Protein AF-A0A7A5CRC4-F1 (afdb_monomer)

Structure (mmCIF, N/CA/C/O backbone):
data_AF-A0A7A5CRC4-F1
#
_entry.id   AF-A0A7A5CRC4-F1
#
loop_
_atom_site.group_PDB
_atom_site.id
_atom_site.type_symbol
_atom_site.label_atom_id
_atom_site.label_alt_id
_atom_site.label_comp_id
_atom_site.label_asym_id
_atom_site.label_entity_id
_atom_site.label_seq_id
_atom_site.pdbx_PDB_ins_code
_atom_site.Cartn_x
_atom_site.Cartn_y
_atom_site.Cartn_z
_atom_site.occupancy
_atom_site.B_iso_or_equiv
_atom_site.auth_seq_id
_atom_site.auth_comp_id
_atom_site.auth_asym_id
_atom_site.auth_atom_id
_atom_site.pdbx_PDB_model_num
ATOM 1 N N . VAL A 1 1 ? 13.509 -9.411 -16.040 1.00 76.00 1 VAL A N 1
ATOM 2 C CA . VAL A 1 1 ? 13.457 -8.362 -14.978 1.00 76.00 1 VAL A CA 1
ATOM 3 C C . VAL A 1 1 ? 13.731 -6.967 -15.534 1.00 76.00 1 VAL A C 1
ATOM 5 O O . VAL A 1 1 ? 12.990 -6.058 -15.193 1.00 76.00 1 VAL A O 1
ATOM 8 N N . GLN A 1 2 ? 14.723 -6.777 -16.412 1.00 79.19 2 GLN A N 1
ATOM 9 C CA . GLN A 1 2 ? 15.011 -5.462 -17.014 1.00 79.19 2 GLN A CA 1
ATOM 10 C C . GLN A 1 2 ? 13.803 -4.863 -17.761 1.00 79.19 2 GLN A C 1
ATOM 12 O O . GLN A 1 2 ? 13.447 -3.724 -17.490 1.00 79.19 2 GLN A O 1
ATOM 17 N N . ASN A 1 3 ? 13.079 -5.655 -18.562 1.00 81.31 3 ASN A N 1
ATOM 18 C CA . ASN A 1 3 ? 11.874 -5.185 -19.269 1.00 81.31 3 ASN A CA 1
ATOM 19 C C . ASN A 1 3 ? 10.710 -4.814 -18.339 1.00 81.31 3 ASN A C 1
ATOM 21 O O . ASN A 1 3 ? 9.908 -3.952 -18.677 1.00 81.31 3 ASN A O 1
ATOM 25 N N . ILE A 1 4 ? 10.632 -5.427 -17.150 1.00 84.62 4 ILE A N 1
ATOM 26 C CA . ILE A 1 4 ? 9.662 -5.022 -16.123 1.00 84.62 4 ILE A CA 1
ATOM 27 C C . ILE A 1 4 ? 9.988 -3.616 -15.631 1.00 84.62 4 ILE A C 1
ATOM 29 O O . ILE A 1 4 ? 9.095 -2.781 -15.557 1.00 84.62 4 ILE A O 1
ATOM 33 N N . MET A 1 5 ? 11.257 -3.360 -15.299 1.00 83.50 5 MET A N 1
ATOM 34 C CA . MET A 1 5 ? 11.685 -2.056 -14.790 1.00 83.50 5 MET A CA 1
ATOM 35 C C . MET A 1 5 ? 11.576 -0.971 -15.862 1.00 83.50 5 MET A C 1
ATOM 37 O O . MET A 1 5 ? 11.132 0.133 -15.562 1.00 83.50 5 MET A O 1
ATOM 41 N N . ALA A 1 6 ? 11.910 -1.300 -17.114 1.00 84.44 6 ALA A N 1
ATOM 42 C CA . ALA A 1 6 ? 11.714 -0.407 -18.252 1.00 84.44 6 ALA A CA 1
ATOM 43 C C . ALA A 1 6 ? 10.229 -0.057 -18.424 1.00 84.44 6 ALA A C 1
ATOM 45 O O . ALA A 1 6 ? 9.866 1.109 -18.318 1.00 84.44 6 ALA A O 1
ATOM 46 N N . TYR A 1 7 ? 9.356 -1.066 -18.537 1.00 88.38 7 TYR A N 1
ATOM 47 C CA . TYR A 1 7 ? 7.916 -0.844 -18.678 1.00 88.38 7 TYR A CA 1
ATOM 48 C C . TYR A 1 7 ? 7.328 -0.040 -17.516 1.00 88.38 7 TYR A C 1
ATOM 50 O O . TYR A 1 7 ? 6.528 0.871 -17.727 1.00 88.38 7 TYR A O 1
ATOM 58 N N . ALA A 1 8 ? 7.708 -0.384 -16.281 1.00 79.94 8 ALA A N 1
ATOM 59 C CA . ALA A 1 8 ? 7.271 0.341 -15.100 1.00 79.94 8 ALA A CA 1
ATOM 60 C C . ALA A 1 8 ? 7.799 1.778 -15.114 1.00 79.94 8 ALA A C 1
ATOM 62 O O . ALA A 1 8 ? 7.056 2.673 -14.740 1.00 79.94 8 ALA A O 1
ATOM 63 N N . GLY A 1 9 ? 9.036 2.015 -15.561 1.00 77.31 9 GLY A N 1
ATOM 64 C CA . GLY A 1 9 ? 9.641 3.347 -15.671 1.00 77.31 9 GLY A CA 1
ATOM 65 C C . GLY A 1 9 ? 8.902 4.237 -16.659 1.00 77.31 9 GLY A C 1
ATOM 66 O O . GLY A 1 9 ? 8.578 5.377 -16.328 1.00 77.31 9 GLY A O 1
ATOM 67 N N . ASP A 1 10 ? 8.510 3.666 -17.795 1.00 82.81 10 ASP A N 1
ATOM 68 C CA . ASP A 1 10 ? 7.755 4.342 -18.854 1.00 82.81 10 ASP A CA 1
ATOM 69 C C . ASP A 1 10 ? 6.352 4.796 -18.412 1.00 82.81 10 ASP A C 1
ATOM 71 O O . ASP A 1 10 ? 5.719 5.608 -19.083 1.00 82.81 10 ASP A O 1
ATOM 75 N N . GLN A 1 11 ? 5.858 4.338 -17.253 1.00 87.25 11 GLN A N 1
ATOM 76 C CA . GLN A 1 11 ? 4.612 4.850 -16.660 1.00 87.25 11 GLN A CA 1
ATOM 77 C C . GLN A 1 11 ? 4.766 6.261 -16.055 1.00 87.25 11 GLN A C 1
ATOM 79 O O . GLN A 1 11 ? 3.777 6.873 -15.637 1.00 87.25 11 GLN A O 1
ATOM 84 N N . GLY A 1 12 ? 6.000 6.779 -16.022 1.00 74.12 12 GLY A N 1
ATOM 85 C CA . GLY A 1 12 ? 6.322 8.204 -15.957 1.00 74.12 12 GLY A CA 1
ATOM 86 C C . GLY A 1 12 ? 6.545 8.800 -14.569 1.00 74.12 12 GLY A C 1
ATOM 87 O O . GLY A 1 12 ? 7.173 9.846 -14.471 1.00 74.12 12 GLY A O 1
ATOM 88 N N . SER A 1 13 ? 6.072 8.180 -13.483 1.00 77.81 13 SER A N 1
ATOM 89 C CA . SER A 1 13 ? 6.182 8.788 -12.139 1.00 77.81 13 SER A CA 1
ATOM 90 C C . SER A 1 13 ? 7.403 8.303 -11.343 1.00 77.81 13 SER A C 1
ATOM 92 O O . SER A 1 13 ? 7.813 8.946 -10.382 1.00 77.81 13 SER A O 1
ATOM 94 N N . PHE A 1 14 ? 8.003 7.176 -11.725 1.00 85.12 14 PHE A N 1
ATOM 95 C CA . PHE A 1 14 ? 9.115 6.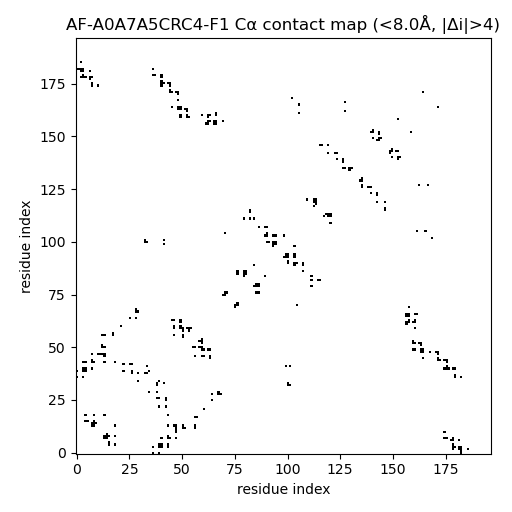553 -11.010 1.00 85.12 14 PHE A CA 1
ATOM 96 C C . PHE A 1 14 ? 10.125 5.951 -12.000 1.00 85.12 14 PHE A C 1
ATOM 98 O O . PHE A 1 14 ? 9.956 4.828 -12.483 1.00 85.12 14 PHE A O 1
ATOM 105 N N . GLU A 1 15 ? 11.162 6.715 -12.339 1.00 87.94 15 GLU A N 1
ATOM 106 C CA . GLU A 1 15 ? 12.113 6.367 -13.400 1.00 87.94 15 GLU A CA 1
ATOM 107 C C . GLU A 1 15 ? 13.077 5.232 -13.015 1.00 87.94 15 GLU A C 1
ATOM 109 O O . GLU A 1 15 ? 13.260 4.900 -11.843 1.00 87.94 15 GLU A O 1
ATOM 114 N N . ILE A 1 16 ? 13.731 4.640 -14.020 1.00 88.00 16 ILE A N 1
ATOM 115 C CA . ILE A 1 16 ? 14.641 3.494 -13.856 1.00 88.00 16 ILE A CA 1
ATOM 116 C C . ILE A 1 16 ? 15.742 3.741 -12.805 1.00 88.00 16 ILE A C 1
ATOM 118 O O . ILE A 1 16 ? 15.956 2.840 -11.990 1.00 88.00 16 ILE A O 1
ATOM 122 N N . PRO A 1 17 ? 16.432 4.904 -12.751 1.00 90.31 17 PRO A N 1
ATOM 123 C CA . PRO A 1 17 ? 17.466 5.132 -11.738 1.00 90.31 17 PRO A CA 1
ATOM 124 C C . PRO A 1 17 ? 16.931 5.021 -10.305 1.00 90.31 17 PRO A C 1
ATOM 126 O O . PRO A 1 17 ? 17.542 4.359 -9.462 1.00 90.31 17 PRO A O 1
ATOM 129 N N . ASP A 1 18 ? 15.750 5.589 -10.051 1.00 93.19 18 ASP A N 1
ATOM 130 C CA . ASP A 1 18 ? 15.091 5.498 -8.751 1.00 93.19 18 ASP A CA 1
ATOM 131 C C . ASP A 1 18 ? 14.635 4.066 -8.463 1.00 93.19 18 ASP A C 1
ATOM 133 O O . ASP A 1 18 ? 14.777 3.585 -7.335 1.00 93.19 18 ASP A O 1
ATOM 137 N N . GLN A 1 19 ? 14.130 3.343 -9.470 1.00 88.50 19 GLN A N 1
ATOM 138 C CA . GLN A 1 19 ? 13.760 1.936 -9.296 1.00 88.50 19 GLN A CA 1
ATOM 139 C C . GLN A 1 19 ? 14.965 1.105 -8.874 1.00 88.50 19 GLN A C 1
ATOM 141 O O . GLN A 1 19 ? 14.868 0.353 -7.909 1.00 88.50 19 GLN A O 1
ATOM 146 N N . VAL A 1 20 ? 16.108 1.259 -9.545 1.00 91.31 20 VAL A N 1
ATOM 147 C CA . VAL A 1 20 ? 17.338 0.519 -9.226 1.00 91.31 20 VAL A CA 1
ATOM 148 C C . VAL A 1 20 ? 17.813 0.833 -7.807 1.00 91.31 20 VAL A C 1
ATOM 150 O O . VAL A 1 20 ? 18.112 -0.097 -7.051 1.00 91.31 20 VAL A O 1
ATOM 153 N N . LYS A 1 21 ? 17.824 2.118 -7.424 1.00 94.56 21 LYS A N 1
ATOM 154 C CA . LYS A 1 21 ? 18.172 2.576 -6.069 1.00 94.56 21 LYS A CA 1
ATOM 155 C C . LYS A 1 21 ? 17.321 1.876 -5.007 1.00 94.56 21 LYS A C 1
ATOM 157 O O . LYS A 1 21 ? 17.852 1.335 -4.039 1.00 94.56 21 LYS A O 1
ATOM 162 N N . TRP A 1 22 ? 16.002 1.866 -5.186 1.00 96.06 22 TRP A N 1
ATOM 163 C CA . TRP A 1 22 ? 15.076 1.384 -4.161 1.00 96.06 22 TRP A CA 1
ATOM 164 C C . TRP A 1 22 ? 14.860 -0.131 -4.181 1.00 96.06 22 TRP A C 1
ATOM 166 O O . TRP A 1 22 ? 14.645 -0.721 -3.117 1.00 96.06 22 TRP A O 1
ATOM 176 N N . MET A 1 23 ? 15.004 -0.782 -5.337 1.00 93.44 23 MET A N 1
ATOM 177 C CA . MET A 1 23 ? 14.832 -2.230 -5.504 1.00 93.44 23 MET A CA 1
ATOM 178 C C . MET A 1 23 ? 15.720 -3.030 -4.549 1.00 93.44 23 MET A C 1
ATOM 180 O O . MET A 1 23 ? 15.257 -4.005 -3.966 1.00 93.44 23 MET A O 1
ATOM 184 N N . GLN A 1 24 ? 16.967 -2.601 -4.326 1.00 91.81 24 GLN A N 1
ATOM 185 C CA . GLN A 1 24 ? 17.891 -3.289 -3.415 1.00 91.81 24 GLN A CA 1
ATOM 186 C C . GLN A 1 24 ? 17.362 -3.355 -1.975 1.00 91.81 24 GLN A C 1
ATOM 188 O O . GLN A 1 24 ? 17.560 -4.353 -1.287 1.00 91.81 24 GLN A O 1
ATOM 193 N N . SER A 1 25 ? 16.659 -2.310 -1.530 1.00 94.62 25 SER A N 1
ATOM 194 C CA . SER A 1 25 ? 16.091 -2.245 -0.180 1.00 94.62 25 SER A CA 1
ATOM 195 C C . SER A 1 25 ? 14.703 -2.881 -0.071 1.00 94.62 25 SER A C 1
ATOM 197 O O . SER A 1 25 ? 14.364 -3.422 0.979 1.00 94.62 25 SER A O 1
ATO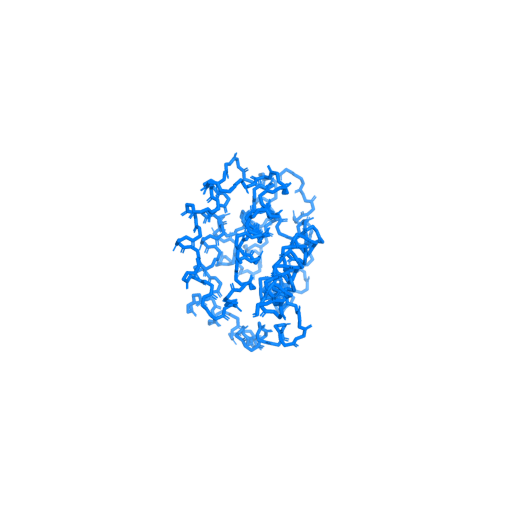M 199 N N . LEU A 1 26 ? 13.911 -2.840 -1.148 1.00 96.31 26 LEU A N 1
ATOM 200 C CA . LEU A 1 26 ? 12.523 -3.306 -1.164 1.00 96.31 26 LEU A CA 1
ATOM 201 C C . LEU A 1 26 ? 12.407 -4.791 -1.516 1.00 96.31 26 LEU A C 1
ATOM 203 O O . LEU A 1 26 ? 11.565 -5.485 -0.955 1.00 96.31 26 LEU A O 1
ATOM 207 N N . ALA A 1 27 ? 13.257 -5.309 -2.406 1.00 95.00 27 ALA A N 1
ATOM 208 C CA . ALA A 1 27 ? 13.182 -6.698 -2.853 1.00 95.00 27 ALA A CA 1
ATOM 209 C C . ALA A 1 27 ? 13.277 -7.721 -1.703 1.00 95.00 27 ALA A C 1
ATOM 211 O O . ALA A 1 27 ? 12.458 -8.641 -1.686 1.00 95.00 27 ALA A O 1
ATOM 212 N N . PRO A 1 28 ? 14.170 -7.572 -0.700 1.00 94.38 28 PRO A N 1
ATOM 213 C CA . PRO A 1 28 ? 14.192 -8.480 0.449 1.00 94.38 28 PRO A CA 1
ATOM 214 C C . PRO A 1 28 ? 12.893 -8.455 1.270 1.00 94.38 28 PRO A C 1
ATOM 216 O O . PRO A 1 28 ? 12.491 -9.480 1.816 1.00 94.38 28 PRO A O 1
ATOM 219 N N . MET A 1 29 ? 12.208 -7.307 1.331 1.00 93.81 29 MET A N 1
ATOM 220 C CA . MET A 1 29 ? 10.952 -7.137 2.077 1.00 93.81 29 MET A CA 1
ATOM 221 C C . MET A 1 29 ? 9.751 -7.776 1.376 1.00 93.81 29 MET A C 1
ATOM 223 O O . MET A 1 29 ? 8.713 -7.975 1.998 1.00 93.81 29 MET A O 1
ATOM 227 N N . MET A 1 30 ? 9.889 -8.132 0.096 1.00 92.50 30 MET A N 1
ATOM 228 C CA . MET A 1 30 ? 8.858 -8.863 -0.643 1.00 92.50 30 MET A CA 1
ATOM 229 C C . MET A 1 30 ? 8.818 -10.355 -0.294 1.00 92.50 30 MET A C 1
ATOM 231 O O . MET A 1 30 ? 7.925 -11.063 -0.764 1.00 92.50 30 MET A O 1
ATOM 235 N N . ALA A 1 31 ? 9.743 -10.851 0.534 1.00 88.19 31 ALA A N 1
ATOM 236 C CA . ALA A 1 31 ? 9.706 -12.221 1.030 1.00 88.19 31 ALA A CA 1
ATOM 237 C C . ALA A 1 31 ? 8.351 -12.526 1.699 1.00 88.19 31 ALA A C 1
ATOM 239 O O . ALA A 1 31 ? 7.870 -11.775 2.541 1.00 88.19 31 ALA A O 1
ATOM 240 N N . GLY A 1 32 ? 7.708 -13.625 1.294 1.00 81.25 32 GLY A N 1
ATOM 241 C CA . GLY A 1 32 ? 6.355 -13.983 1.747 1.00 81.25 32 GLY A CA 1
ATOM 242 C C . GLY A 1 32 ? 5.212 -13.272 1.004 1.00 81.25 32 GLY A C 1
ATOM 243 O O . GLY A 1 32 ? 4.078 -13.739 1.055 1.00 81.25 32 GLY A O 1
ATOM 244 N N . ILE A 1 33 ? 5.507 -12.220 0.236 1.00 87.19 33 ILE A N 1
ATOM 245 C CA . ILE A 1 33 ? 4.557 -11.512 -0.632 1.00 87.19 33 ILE A CA 1
ATOM 246 C C . ILE A 1 33 ? 4.633 -12.133 -2.031 1.00 87.19 33 ILE A C 1
ATOM 248 O O . ILE A 1 33 ? 3.798 -12.942 -2.451 1.00 87.19 33 ILE A O 1
ATOM 252 N N . ALA A 1 34 ? 5.717 -11.835 -2.734 1.00 90.50 34 ALA A N 1
ATOM 253 C CA . ALA A 1 34 ? 5.977 -12.267 -4.094 1.00 90.50 34 ALA A CA 1
ATOM 254 C C . ALA A 1 34 ? 7.468 -12.571 -4.255 1.00 90.50 34 ALA A C 1
ATOM 256 O O . ALA A 1 34 ? 8.299 -12.157 -3.453 1.00 90.50 34 ALA A O 1
ATOM 257 N N . SER A 1 35 ? 7.817 -13.304 -5.302 1.00 91.00 35 SER A N 1
ATOM 258 C CA . SER A 1 35 ? 9.203 -13.627 -5.639 1.00 91.00 35 SER A CA 1
ATOM 259 C C . SER A 1 35 ? 9.449 -13.352 -7.119 1.00 91.00 35 SER A C 1
ATOM 261 O O . SER A 1 35 ? 8.513 -13.070 -7.862 1.00 91.00 35 SER A O 1
ATOM 263 N N . GLY A 1 36 ? 10.714 -13.386 -7.541 1.00 91.94 36 GLY A N 1
ATOM 264 C CA . GLY A 1 36 ? 11.078 -13.324 -8.956 1.00 91.94 36 GLY A CA 1
ATOM 265 C C . GLY A 1 36 ? 10.496 -12.116 -9.695 1.00 91.94 36 GLY A C 1
ATOM 266 O O . GLY A 1 36 ? 10.575 -10.981 -9.225 1.00 91.94 36 GLY A O 1
ATOM 267 N N . LYS A 1 37 ? 9.928 -12.369 -10.877 1.00 92.38 37 LYS A N 1
ATOM 268 C CA . LYS A 1 37 ? 9.384 -11.329 -11.760 1.00 92.38 37 LYS A CA 1
ATOM 269 C C . LYS A 1 37 ? 8.146 -10.656 -11.163 1.00 92.38 37 LYS A C 1
ATOM 271 O O . LYS A 1 37 ? 7.965 -9.453 -11.338 1.00 92.38 37 LYS A O 1
ATOM 276 N N . GLU A 1 38 ? 7.349 -11.404 -10.407 1.00 92.25 38 GLU A N 1
ATOM 277 C CA . GLU A 1 38 ? 6.172 -10.909 -9.708 1.00 92.25 38 GLU A CA 1
ATOM 278 C C . GLU A 1 38 ? 6.580 -9.861 -8.678 1.00 92.25 38 GLU A C 1
ATOM 280 O O . GLU A 1 38 ? 6.045 -8.763 -8.713 1.00 92.25 38 GLU A O 1
ATOM 285 N N . ALA A 1 39 ? 7.589 -10.128 -7.842 1.00 94.44 39 ALA A N 1
ATOM 286 C CA . ALA A 1 39 ? 8.065 -9.150 -6.858 1.00 94.44 39 ALA A CA 1
ATOM 287 C C . ALA A 1 39 ? 8.514 -7.827 -7.497 1.00 94.44 39 ALA A C 1
ATOM 289 O O . ALA A 1 39 ? 8.200 -6.755 -6.987 1.00 94.44 39 ALA A O 1
ATOM 290 N N . VAL A 1 40 ? 9.212 -7.887 -8.633 1.00 94.44 40 VAL A N 1
ATOM 291 C CA . VAL A 1 40 ? 9.671 -6.680 -9.338 1.00 94.44 40 VAL A CA 1
ATOM 292 C C . VAL A 1 40 ? 8.484 -5.908 -9.924 1.00 94.44 40 VAL A C 1
ATOM 294 O O . VAL A 1 40 ? 8.439 -4.685 -9.804 1.00 94.44 40 VAL A O 1
ATOM 297 N N . ALA A 1 41 ? 7.505 -6.601 -10.515 1.00 94.69 41 ALA A N 1
ATOM 298 C CA . ALA A 1 41 ? 6.298 -5.969 -11.048 1.00 94.69 41 ALA A CA 1
ATOM 299 C C . ALA A 1 41 ? 5.442 -5.331 -9.939 1.00 94.69 41 ALA A C 1
ATOM 301 O O . ALA A 1 41 ? 4.941 -4.223 -10.116 1.00 94.69 41 ALA A O 1
ATOM 302 N N . GLU A 1 42 ? 5.322 -5.997 -8.786 1.00 95.69 42 GLU A N 1
ATOM 303 C CA . GLU A 1 42 ? 4.666 -5.473 -7.581 1.00 95.69 42 GLU A CA 1
ATOM 304 C C . GLU A 1 42 ? 5.331 -4.183 -7.095 1.00 95.69 42 GLU A C 1
ATOM 306 O O . GLU A 1 42 ? 4.645 -3.186 -6.871 1.00 95.69 42 GLU A O 1
ATOM 311 N N . ILE A 1 43 ? 6.663 -4.187 -6.965 1.00 96.19 43 ILE A N 1
ATOM 312 C CA . ILE A 1 43 ? 7.433 -3.017 -6.532 1.00 96.19 43 ILE A CA 1
ATOM 313 C C . ILE A 1 43 ? 7.249 -1.868 -7.527 1.00 96.19 43 ILE A C 1
ATOM 315 O O . ILE A 1 43 ? 6.878 -0.769 -7.121 1.00 96.19 43 ILE A O 1
ATOM 319 N N . GLY A 1 44 ? 7.457 -2.117 -8.823 1.00 95.00 44 GLY A N 1
ATOM 320 C CA . GLY A 1 44 ? 7.343 -1.088 -9.858 1.00 95.00 44 GLY A CA 1
ATOM 321 C C . GLY A 1 44 ? 5.951 -0.455 -9.905 1.00 95.00 44 GLY A C 1
ATOM 322 O O . GLY A 1 44 ? 5.827 0.768 -9.865 1.00 95.00 44 GLY A O 1
ATOM 323 N N . ALA A 1 45 ? 4.897 -1.277 -9.911 1.00 96.50 45 ALA A N 1
ATOM 324 C CA . ALA A 1 45 ? 3.520 -0.789 -9.907 1.00 96.50 45 ALA A CA 1
ATOM 325 C C . ALA A 1 45 ? 3.183 -0.018 -8.622 1.00 96.50 45 ALA A C 1
ATOM 327 O O . ALA A 1 45 ? 2.601 1.062 -8.687 1.00 96.50 45 ALA A O 1
ATOM 328 N N . SER A 1 46 ? 3.591 -0.528 -7.457 1.00 96.94 46 SER A N 1
ATOM 329 C CA . SER A 1 46 ? 3.326 0.128 -6.170 1.00 96.94 46 SER A CA 1
ATOM 330 C C . SER A 1 46 ? 4.021 1.484 -6.064 1.00 96.94 46 SER A C 1
ATOM 332 O O . SER A 1 46 ? 3.417 2.440 -5.591 1.00 96.94 46 SER A O 1
ATOM 334 N N . LEU A 1 47 ? 5.263 1.601 -6.542 1.00 97.06 47 LEU A N 1
ATOM 335 C CA . LEU A 1 47 ? 6.027 2.853 -6.519 1.00 97.06 47 LEU A CA 1
ATOM 336 C C . LEU A 1 47 ? 5.450 3.913 -7.464 1.00 97.06 47 LEU A C 1
ATOM 338 O O . LEU A 1 47 ? 5.360 5.082 -7.087 1.00 97.06 47 LEU A O 1
ATOM 342 N N . GLN A 1 48 ? 4.995 3.507 -8.654 1.00 95.44 48 GLN A N 1
ATOM 343 C CA . GLN A 1 48 ? 4.300 4.400 -9.590 1.00 95.44 48 GLN A CA 1
ATOM 344 C C . GLN A 1 48 ? 3.045 5.005 -8.958 1.00 95.44 48 GLN A C 1
ATOM 346 O O . GLN A 1 48 ? 2.793 6.202 -9.074 1.00 95.44 48 GLN A O 1
ATOM 351 N N . ILE A 1 49 ? 2.281 4.184 -8.239 1.00 96.50 49 ILE A N 1
ATOM 352 C CA . ILE A 1 49 ? 1.041 4.616 -7.600 1.00 96.50 49 ILE A CA 1
ATOM 353 C C . ILE A 1 49 ? 1.330 5.437 -6.347 1.00 96.50 49 ILE A C 1
ATOM 355 O O . ILE A 1 49 ? 0.757 6.511 -6.183 1.00 96.50 49 ILE A O 1
ATOM 359 N N . ALA A 1 50 ? 2.270 5.005 -5.506 1.00 96.00 50 ALA A N 1
ATOM 360 C CA . ALA A 1 50 ? 2.700 5.752 -4.329 1.00 96.00 50 ALA A CA 1
ATOM 361 C C . ALA A 1 50 ? 3.177 7.166 -4.692 1.00 96.00 50 ALA A C 1
ATOM 363 O O . ALA A 1 50 ? 2.872 8.116 -3.970 1.00 96.00 50 ALA A O 1
ATOM 364 N N . LYS A 1 51 ? 3.849 7.340 -5.840 1.00 95.88 51 LYS A N 1
ATOM 365 C CA . LYS A 1 51 ? 4.295 8.662 -6.295 1.00 95.88 51 LYS A CA 1
ATOM 366 C C . LYS A 1 51 ? 3.148 9.636 -6.560 1.00 95.88 51 LYS A C 1
ATOM 368 O O . LYS A 1 51 ? 3.339 10.830 -6.343 1.00 95.88 51 LYS A O 1
ATOM 373 N N . ILE A 1 52 ? 1.967 9.163 -6.967 1.00 93.00 52 ILE A N 1
ATOM 374 C CA . ILE A 1 52 ? 0.789 10.025 -7.187 1.00 93.00 52 ILE A CA 1
ATOM 375 C C . ILE A 1 52 ? 0.441 10.805 -5.910 1.00 93.00 52 ILE A C 1
ATOM 377 O O . ILE A 1 52 ? 0.006 11.950 -5.990 1.00 93.00 52 ILE A O 1
ATOM 381 N N . GLY A 1 53 ? 0.643 10.194 -4.739 1.00 89.06 53 GLY A N 1
ATOM 382 C CA . GLY A 1 53 ? 0.366 10.801 -3.437 1.00 89.06 53 GLY A CA 1
ATOM 383 C C . GLY A 1 53 ? 1.575 11.422 -2.732 1.00 89.06 53 GLY A C 1
ATOM 384 O O . GLY A 1 53 ? 1.405 11.900 -1.618 1.00 89.06 53 GLY A O 1
ATOM 385 N N . ALA A 1 54 ? 2.771 11.394 -3.328 1.00 93.50 54 ALA A N 1
ATOM 386 C CA . ALA A 1 54 ? 4.015 11.810 -2.676 1.00 93.50 54 ALA A CA 1
ATOM 387 C C . ALA A 1 54 ? 4.709 12.951 -3.433 1.00 93.50 54 ALA A C 1
ATOM 389 O O . ALA A 1 54 ? 4.729 12.985 -4.669 1.00 93.50 54 ALA A O 1
ATOM 390 N N . GLY A 1 55 ? 5.369 13.856 -2.708 1.00 92.38 55 GLY A N 1
ATOM 391 C CA . GLY A 1 55 ? 6.114 14.974 -3.290 1.00 92.38 55 GLY A CA 1
ATOM 392 C C . GLY A 1 55 ? 7.341 14.523 -4.085 1.00 92.38 55 GLY A C 1
ATOM 393 O O . GLY A 1 55 ? 7.659 15.105 -5.122 1.00 92.38 55 GLY A O 1
ATOM 394 N N . SER A 1 56 ? 7.978 13.422 -3.680 1.00 95.31 56 SER A N 1
ATOM 395 C CA . SER A 1 56 ? 9.190 12.881 -4.316 1.00 95.31 56 SER A CA 1
ATOM 396 C C . SER A 1 56 ? 9.158 11.356 -4.477 1.00 95.31 56 SER A C 1
ATOM 398 O O . SER A 1 56 ? 8.327 10.670 -3.879 1.00 95.31 56 SER A O 1
ATOM 400 N N . THR A 1 57 ? 10.053 10.814 -5.307 1.00 95.56 57 THR A N 1
ATOM 401 C CA . THR A 1 57 ? 10.246 9.360 -5.463 1.00 95.56 57 THR A CA 1
ATOM 402 C C . THR A 1 57 ? 10.806 8.732 -4.186 1.00 95.56 57 THR A C 1
ATOM 404 O O . THR A 1 57 ? 10.349 7.665 -3.779 1.00 95.56 57 THR A O 1
ATOM 407 N N . ASP A 1 58 ? 11.696 9.430 -3.478 1.00 96.88 58 ASP A N 1
ATOM 408 C CA . ASP A 1 58 ? 12.207 8.989 -2.176 1.00 96.88 58 ASP A CA 1
ATOM 409 C C . ASP A 1 58 ? 11.115 8.923 -1.106 1.00 96.88 58 ASP A C 1
ATOM 411 O O . ASP A 1 58 ? 11.060 7.969 -0.331 1.00 96.88 58 ASP A O 1
ATOM 415 N N . GLU A 1 59 ? 10.213 9.899 -1.067 1.00 96.81 59 GLU A N 1
ATOM 416 C CA . GLU A 1 59 ? 9.060 9.860 -0.168 1.00 96.81 59 GLU A CA 1
ATOM 417 C C . GLU A 1 59 ? 8.124 8.690 -0.509 1.00 96.81 59 GLU A C 1
ATOM 419 O O . GLU A 1 59 ? 7.758 7.919 0.378 1.00 96.81 59 GLU A O 1
ATOM 424 N N . ALA A 1 60 ? 7.803 8.492 -1.792 1.00 96.94 60 ALA A N 1
ATOM 425 C CA . ALA A 1 60 ? 6.964 7.383 -2.249 1.00 96.94 60 ALA A CA 1
ATOM 426 C C . ALA A 1 60 ? 7.540 6.015 -1.845 1.00 96.94 60 ALA A C 1
ATOM 428 O O . ALA A 1 60 ? 6.827 5.159 -1.312 1.00 96.94 60 ALA A O 1
ATOM 429 N N . ALA A 1 61 ? 8.841 5.819 -2.061 1.00 97.50 61 ALA A N 1
ATOM 430 C CA . ALA A 1 61 ? 9.517 4.577 -1.725 1.00 97.50 61 ALA A CA 1
ATOM 431 C C . ALA A 1 61 ? 9.624 4.353 -0.213 1.00 97.50 61 ALA A C 1
ATOM 433 O O . ALA A 1 61 ? 9.426 3.228 0.250 1.00 97.50 61 ALA A O 1
ATOM 434 N N . ASN A 1 62 ? 9.863 5.408 0.570 1.00 97.62 62 ASN A N 1
ATOM 435 C CA . ASN A 1 62 ? 9.842 5.317 2.029 1.00 97.62 62 ASN A CA 1
ATOM 436 C C . ASN A 1 62 ? 8.446 4.971 2.564 1.00 97.62 62 ASN A C 1
ATOM 438 O O . ASN A 1 62 ? 8.329 4.110 3.434 1.00 97.62 62 ASN A O 1
ATOM 442 N N . ASN A 1 63 ? 7.382 5.565 2.020 1.00 96.69 63 ASN A N 1
ATOM 443 C CA . ASN A 1 63 ? 6.005 5.232 2.399 1.00 96.69 63 ASN A CA 1
ATOM 444 C C . ASN A 1 63 ? 5.692 3.758 2.102 1.00 96.69 63 ASN A C 1
ATOM 446 O O . ASN A 1 63 ? 5.153 3.051 2.956 1.00 96.69 63 ASN A O 1
ATOM 450 N N . PHE A 1 64 ? 6.109 3.256 0.935 1.00 97.19 64 PHE A N 1
ATOM 451 C CA . PHE A 1 64 ? 5.958 1.841 0.598 1.00 97.19 64 PHE A CA 1
ATOM 452 C C . PHE A 1 64 ? 6.780 0.922 1.516 1.00 97.19 64 PHE A C 1
ATOM 454 O O . PHE A 1 64 ? 6.260 -0.066 2.032 1.00 97.19 64 PHE A O 1
ATOM 461 N N . LYS A 1 65 ? 8.039 1.268 1.804 1.00 96.44 65 LYS A N 1
ATOM 462 C CA . LYS A 1 65 ? 8.887 0.541 2.763 1.00 96.44 65 LYS A CA 1
ATOM 463 C C . LYS A 1 65 ? 8.252 0.470 4.158 1.00 96.44 65 LYS A C 1
ATOM 465 O O . LYS A 1 65 ? 8.271 -0.589 4.790 1.00 96.44 65 LYS A O 1
ATOM 470 N N . ASN A 1 66 ? 7.678 1.574 4.639 1.00 95.00 66 ASN A N 1
ATOM 471 C CA . ASN A 1 66 ? 6.980 1.618 5.926 1.00 95.00 66 ASN A CA 1
ATOM 472 C C . ASN A 1 66 ? 5.748 0.712 5.925 1.00 95.00 66 ASN A C 1
ATOM 474 O O . ASN A 1 66 ? 5.569 -0.077 6.853 1.00 95.00 66 ASN A O 1
ATOM 478 N N . PHE A 1 67 ? 4.958 0.741 4.850 1.00 94.50 67 PHE A N 1
ATOM 479 C CA . PHE A 1 67 ? 3.854 -0.195 4.662 1.00 94.50 67 PHE A CA 1
ATOM 480 C C . PHE A 1 67 ? 4.320 -1.657 4.735 1.00 94.50 67 PHE A C 1
ATOM 482 O O . PHE A 1 67 ? 3.778 -2.409 5.542 1.00 94.50 67 PHE A O 1
ATOM 489 N N . LEU A 1 68 ? 5.363 -2.040 3.985 1.00 93.25 68 LEU A N 1
ATOM 490 C CA . LEU A 1 68 ? 5.931 -3.399 3.993 1.00 93.25 68 LEU A CA 1
ATOM 491 C C . LEU A 1 68 ? 6.463 -3.830 5.367 1.00 93.25 68 LEU A C 1
ATOM 493 O O . LEU A 1 68 ? 6.401 -5.005 5.725 1.00 93.25 68 LEU A O 1
ATOM 497 N N . THR A 1 69 ? 6.957 -2.882 6.158 1.00 91.88 69 THR A N 1
ATOM 498 C CA . THR A 1 69 ? 7.430 -3.153 7.521 1.00 91.88 69 THR A CA 1
ATOM 499 C C . THR A 1 69 ? 6.266 -3.430 8.474 1.00 91.88 69 THR A C 1
ATOM 501 O O . THR A 1 69 ? 6.360 -4.306 9.334 1.00 91.88 69 THR A O 1
ATOM 504 N N . LYS A 1 70 ? 5.159 -2.694 8.337 1.00 88.94 70 LYS A N 1
ATOM 505 C CA . LYS A 1 70 ? 4.020 -2.749 9.267 1.00 88.94 70 LYS A CA 1
ATOM 506 C C . LYS A 1 70 ? 3.066 -3.897 8.969 1.00 88.94 70 LYS A C 1
ATOM 508 O O . LYS A 1 70 ? 2.658 -4.601 9.881 1.00 88.94 70 LYS A O 1
ATOM 513 N N . ILE A 1 71 ? 2.773 -4.142 7.700 1.00 82.12 71 ILE A N 1
ATOM 514 C CA . ILE A 1 71 ? 1.830 -5.167 7.229 1.00 82.12 71 ILE A CA 1
ATOM 515 C C . ILE A 1 71 ? 2.100 -6.583 7.774 1.00 82.12 71 ILE A C 1
ATOM 517 O O . ILE A 1 71 ? 1.154 -7.310 8.064 1.00 82.12 71 ILE A O 1
ATOM 521 N N . PHE A 1 72 ? 3.364 -6.975 7.956 1.00 76.62 72 PHE A N 1
ATOM 522 C CA . PHE A 1 72 ? 3.732 -8.276 8.535 1.00 76.62 72 PHE A CA 1
ATOM 523 C C . PHE A 1 72 ? 4.279 -8.183 9.958 1.00 76.62 72 PHE A C 1
ATOM 525 O O . PHE A 1 72 ? 4.737 -9.197 10.494 1.00 76.62 72 PHE A O 1
ATOM 532 N N . ALA A 1 73 ? 4.230 -7.009 10.590 1.00 87.81 73 ALA A N 1
ATOM 533 C CA . ALA A 1 73 ? 4.661 -6.861 11.971 1.00 87.81 73 ALA A CA 1
ATOM 534 C C . ALA A 1 73 ? 3.844 -7.785 12.885 1.00 87.81 73 ALA A C 1
ATOM 536 O O . ALA A 1 73 ? 2.646 -7.993 12.681 1.00 87.81 73 ALA A O 1
ATOM 537 N N . ARG A 1 74 ? 4.496 -8.342 13.912 1.00 89.38 74 ARG A N 1
ATOM 538 C CA . ARG A 1 74 ? 3.855 -9.276 14.854 1.00 89.38 74 ARG A CA 1
ATOM 539 C C . ARG A 1 74 ? 2.610 -8.672 15.505 1.00 89.38 74 ARG A C 1
ATOM 541 O O . ARG A 1 74 ? 1.600 -9.358 15.619 1.00 89.38 74 ARG A O 1
ATOM 548 N N . ASP A 1 75 ? 2.672 -7.392 15.863 1.00 88.19 75 ASP A N 1
ATOM 549 C CA . ASP A 1 75 ? 1.553 -6.685 16.489 1.00 88.19 75 ASP A CA 1
ATOM 550 C C . ASP A 1 75 ? 0.367 -6.549 15.533 1.00 88.19 75 ASP A C 1
ATOM 552 O O . ASP A 1 75 ? -0.767 -6.821 15.917 1.00 88.19 75 ASP A O 1
ATOM 556 N N . THR A 1 76 ? 0.625 -6.238 14.259 1.00 86.56 76 THR A N 1
ATOM 557 C CA . THR A 1 76 ? -0.412 -6.215 13.224 1.00 86.56 76 THR A CA 1
ATOM 558 C C . THR A 1 76 ? -1.028 -7.601 13.057 1.00 86.56 76 THR A C 1
ATOM 560 O O . THR A 1 76 ? -2.243 -7.737 13.138 1.00 86.56 76 THR A O 1
ATOM 563 N N . GLN A 1 77 ? -0.223 -8.662 12.936 1.00 88.69 77 GLN A N 1
ATOM 564 C CA . GLN A 1 77 ? -0.754 -10.031 12.860 1.00 88.69 77 GLN A CA 1
ATOM 565 C C . GLN A 1 77 ? -1.655 -10.368 14.058 1.00 88.69 77 GLN A C 1
ATOM 567 O O . GLN A 1 77 ? -2.736 -10.929 13.876 1.00 88.69 77 GLN A O 1
ATOM 572 N N . LYS A 1 78 ? -1.247 -9.974 15.270 1.00 90.56 78 LYS A N 1
ATOM 573 C CA . LYS A 1 78 ? -2.039 -10.163 16.486 1.00 90.56 78 LYS A CA 1
ATOM 574 C C . LYS A 1 78 ? -3.365 -9.397 16.448 1.00 90.56 78 LYS A C 1
ATOM 576 O O . LYS A 1 78 ? -4.392 -9.982 16.766 1.00 90.56 78 LYS A O 1
ATOM 581 N N . GLN A 1 79 ? -3.371 -8.133 16.032 1.00 87.56 79 GLN A N 1
ATOM 582 C CA . GLN A 1 79 ? -4.594 -7.321 15.957 1.00 87.56 79 GLN A CA 1
ATOM 583 C C . GLN A 1 79 ? -5.641 -7.915 15.010 1.00 87.56 79 GLN A C 1
ATOM 585 O O . GLN A 1 79 ? -6.832 -7.913 15.324 1.00 87.56 79 GLN A O 1
ATOM 590 N N . PHE A 1 80 ? -5.208 -8.437 13.860 1.00 89.75 80 PHE A N 1
ATOM 591 C CA . PHE A 1 80 ? -6.098 -9.139 12.935 1.00 89.75 80 PHE A CA 1
ATOM 592 C C . PHE A 1 80 ? -6.607 -10.454 13.547 1.00 89.75 80 PHE A C 1
ATOM 594 O O . PHE A 1 80 ? -7.809 -10.725 13.503 1.00 89.75 80 PHE A O 1
ATOM 601 N N . ALA A 1 81 ? -5.723 -11.231 14.181 1.00 92.19 81 ALA A N 1
ATOM 602 C CA . ALA A 1 81 ? -6.084 -12.490 14.831 1.00 92.19 81 ALA A CA 1
ATOM 603 C C . ALA A 1 81 ? -7.074 -12.306 15.997 1.00 92.19 81 ALA A C 1
ATOM 605 O O . ALA A 1 81 ? -7.998 -13.105 16.132 1.00 92.19 81 ALA A O 1
ATOM 606 N N . ASP A 1 82 ? -6.945 -11.232 16.784 1.00 91.19 82 ASP A N 1
ATOM 607 C CA . ASP A 1 82 ? -7.864 -10.893 17.883 1.00 91.19 82 ASP A CA 1
ATOM 608 C C . ASP A 1 82 ? -9.301 -10.608 17.381 1.00 91.19 82 ASP A C 1
ATOM 610 O O . ASP A 1 82 ? -10.254 -10.661 18.157 1.00 91.19 82 ASP A O 1
ATOM 614 N N . LEU A 1 83 ? -9.478 -10.350 16.078 1.00 89.19 83 LEU A N 1
ATOM 615 C CA . LEU A 1 83 ? -10.780 -10.239 15.402 1.00 89.19 83 LEU A CA 1
ATOM 616 C C . LEU A 1 83 ? -11.173 -11.487 14.597 1.00 89.19 83 LEU A C 1
ATOM 618 O O . LEU A 1 83 ? -12.120 -11.444 13.812 1.00 89.19 83 LEU A O 1
ATOM 622 N N . GLY A 1 84 ? -10.438 -12.590 14.743 1.00 90.94 84 GLY A N 1
ATOM 623 C CA . GLY A 1 84 ? -10.671 -13.819 13.985 1.00 90.94 84 GLY A CA 1
ATOM 624 C C . GLY A 1 84 ? -10.264 -13.734 12.511 1.00 90.94 84 GLY A C 1
ATOM 625 O O . GLY A 1 84 ? -10.730 -14.535 11.701 1.00 90.94 84 GLY A O 1
ATOM 626 N N . ILE A 1 85 ? -9.414 -12.773 12.134 1.00 91.69 85 ILE A N 1
ATOM 627 C CA . ILE A 1 85 ? -8.911 -12.637 10.765 1.00 91.69 85 ILE A CA 1
ATOM 628 C C . ILE A 1 85 ? -7.510 -13.244 10.682 1.00 91.69 85 ILE A C 1
ATOM 630 O O . ILE A 1 85 ? -6.542 -12.680 11.186 1.00 91.69 85 ILE A O 1
ATOM 634 N N . ASP A 1 86 ? -7.388 -14.374 9.985 1.00 91.62 86 ASP A N 1
ATOM 635 C CA . ASP A 1 86 ? -6.084 -14.920 9.601 1.00 91.62 86 ASP A CA 1
ATOM 636 C C . ASP A 1 86 ? -5.487 -14.077 8.468 1.00 91.62 86 ASP A C 1
ATOM 638 O O . ASP A 1 86 ? -5.877 -14.195 7.300 1.00 91.62 86 ASP A O 1
ATOM 642 N N . LEU A 1 87 ? -4.553 -13.195 8.827 1.00 89.50 87 LEU A N 1
ATOM 643 C CA . LEU A 1 87 ? -3.898 -12.291 7.891 1.00 89.50 87 LEU A CA 1
ATOM 644 C C . LEU A 1 87 ? -3.083 -13.049 6.838 1.00 89.50 87 LEU A C 1
ATOM 646 O O . LEU A 1 87 ? -3.243 -12.802 5.643 1.00 89.50 87 LEU A O 1
ATOM 650 N N . GLN A 1 88 ? -2.237 -13.989 7.269 1.00 88.69 88 GLN A N 1
ATOM 651 C CA . GLN A 1 88 ? -1.353 -14.724 6.363 1.00 88.69 88 GLN A CA 1
ATOM 652 C C . GLN A 1 88 ? -2.159 -15.637 5.438 1.00 88.69 88 GLN A C 1
ATOM 654 O O . GLN A 1 88 ? -1.961 -15.602 4.221 1.00 88.69 88 GLN A O 1
ATOM 659 N N . GLY A 1 89 ? -3.117 -16.388 5.988 1.00 92.12 89 GLY A N 1
ATOM 660 C CA . GLY A 1 89 ? -4.004 -17.240 5.198 1.00 92.12 89 GLY A CA 1
ATOM 661 C C . GLY A 1 89 ? -4.877 -16.444 4.230 1.00 92.12 89 GLY A C 1
A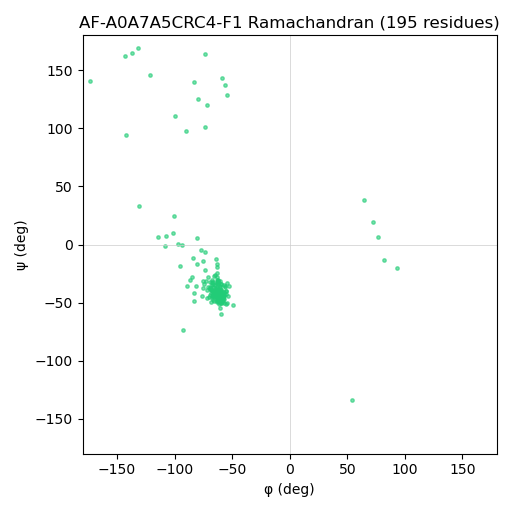TOM 662 O O . GLY A 1 89 ? -5.066 -16.864 3.086 1.00 92.12 89 GLY A O 1
ATOM 663 N N . SER A 1 90 ? -5.344 -15.252 4.623 1.00 91.62 90 SER A N 1
ATOM 664 C CA . SER A 1 90 ? -6.095 -14.369 3.719 1.00 91.62 90 SER A CA 1
ATOM 665 C C . SER A 1 90 ? -5.240 -13.922 2.533 1.00 91.62 90 SER A C 1
ATOM 667 O O . SER A 1 90 ? -5.674 -14.055 1.391 1.00 91.62 90 SER A O 1
ATOM 669 N N . ILE A 1 91 ? -4.014 -13.441 2.769 1.00 89.69 91 ILE A N 1
ATOM 670 C CA . ILE A 1 91 ? -3.096 -13.025 1.693 1.00 89.69 91 ILE A CA 1
ATOM 671 C C . ILE A 1 91 ? -2.751 -14.206 0.779 1.00 89.69 91 ILE A C 1
ATOM 673 O O . ILE A 1 91 ? -2.776 -14.064 -0.444 1.00 89.69 91 ILE A O 1
ATOM 677 N N . ALA A 1 92 ? -2.462 -15.376 1.355 1.00 89.94 92 ALA A N 1
ATOM 678 C CA . ALA A 1 92 ? -2.186 -16.588 0.589 1.00 89.94 92 ALA A CA 1
ATOM 679 C C . ALA A 1 92 ? -3.381 -16.986 -0.293 1.00 89.94 92 ALA A C 1
ATOM 681 O O . ALA A 1 92 ? -3.190 -17.367 -1.447 1.00 89.94 92 ALA A O 1
ATOM 682 N N . SER A 1 93 ? -4.607 -16.824 0.212 1.00 92.19 93 SER A N 1
ATOM 683 C CA . SER A 1 93 ? -5.837 -17.080 -0.545 1.00 92.19 93 SER A CA 1
ATOM 684 C C . SER A 1 93 ? -6.014 -16.100 -1.709 1.00 92.19 93 SER A C 1
ATOM 686 O O . SER A 1 93 ? -6.314 -16.529 -2.821 1.00 92.19 93 SER A O 1
ATOM 688 N N . TYR A 1 94 ? -5.758 -14.802 -1.500 1.00 91.94 94 TYR A N 1
ATOM 689 C CA . TYR A 1 94 ? -5.756 -13.812 -2.588 1.00 91.94 94 TYR A CA 1
ATOM 690 C C . TYR A 1 94 ? -4.728 -14.167 -3.662 1.00 91.94 94 TYR A C 1
ATOM 692 O O . TYR A 1 94 ? -5.056 -14.203 -4.847 1.00 91.94 94 TYR A O 1
ATOM 700 N N . LYS A 1 95 ? -3.511 -14.521 -3.242 1.00 89.50 95 LYS A N 1
ATOM 701 C CA . LYS A 1 95 ? -2.453 -14.961 -4.153 1.00 89.50 95 LYS A CA 1
ATOM 702 C C . LYS A 1 95 ? -2.865 -16.191 -4.962 1.00 89.50 95 LYS A C 1
ATOM 704 O O . LYS A 1 95 ? -2.639 -16.220 -6.169 1.00 89.50 95 LYS A O 1
ATOM 709 N N . ALA A 1 96 ? -3.481 -17.187 -4.325 1.00 91.12 96 ALA A N 1
ATOM 710 C CA . ALA A 1 96 ? -3.980 -18.388 -4.996 1.00 91.12 96 ALA A CA 1
ATOM 711 C C . ALA A 1 96 ? -5.093 -18.075 -6.014 1.00 91.12 96 ALA A C 1
ATOM 713 O O . ALA A 1 96 ? -5.190 -18.742 -7.039 1.00 91.12 96 ALA A O 1
ATOM 714 N N . ALA A 1 97 ? -5.879 -17.024 -5.771 1.00 92.06 97 ALA A N 1
ATOM 715 C CA . ALA A 1 97 ? -6.880 -16.504 -6.702 1.00 92.06 97 ALA A CA 1
ATOM 716 C C . ALA A 1 97 ? -6.292 -15.598 -7.807 1.00 92.06 97 ALA A C 1
ATOM 718 O O . ALA A 1 97 ? -7.043 -14.996 -8.572 1.00 92.06 97 ALA A O 1
ATOM 719 N N . GLY A 1 98 ? -4.964 -15.465 -7.894 1.00 88.50 98 GLY A N 1
ATOM 720 C CA . GLY A 1 98 ? -4.291 -14.607 -8.873 1.00 88.50 98 GLY A CA 1
ATOM 721 C C . GLY A 1 98 ? -4.334 -13.112 -8.543 1.00 88.50 98 GLY A C 1
ATOM 722 O O . GLY A 1 98 ? -3.878 -12.295 -9.344 1.00 88.50 98 GLY A O 1
ATOM 723 N N . ILE A 1 99 ? -4.843 -12.744 -7.367 1.00 91.31 99 ILE A N 1
ATOM 724 C CA . ILE A 1 99 ? -4.884 -11.364 -6.880 1.00 91.31 99 ILE A CA 1
ATOM 725 C C . ILE A 1 99 ? -3.531 -11.036 -6.247 1.00 91.31 99 ILE A C 1
ATOM 727 O O . ILE A 1 99 ? -2.929 -11.868 -5.561 1.00 91.31 99 ILE A O 1
ATOM 731 N N . SER A 1 100 ? -3.029 -9.819 -6.476 1.00 90.75 100 SER A N 1
ATOM 732 C CA . SER A 1 100 ? -1.791 -9.383 -5.830 1.00 90.75 100 SER A CA 1
ATOM 733 C C . SER A 1 100 ? -1.912 -9.495 -4.303 1.00 90.75 100 SER A C 1
ATOM 735 O O . SER A 1 100 ? -2.910 -9.051 -3.742 1.00 90.75 100 SER A O 1
ATOM 737 N N . PRO A 1 101 ? -0.889 -9.996 -3.596 1.00 89.62 101 PRO A N 1
ATOM 738 C CA . PRO A 1 101 ? -0.817 -9.914 -2.140 1.00 89.62 101 PRO A CA 1
ATOM 739 C C . PRO A 1 101 ? -0.942 -8.488 -1.568 1.00 89.62 101 PRO A C 1
ATOM 741 O O . PRO A 1 101 ? -1.503 -8.323 -0.486 1.00 89.62 101 PRO A O 1
ATOM 744 N N . ILE A 1 102 ? -0.446 -7.461 -2.274 1.00 93.19 102 ILE A N 1
ATOM 745 C CA . ILE A 1 102 ? -0.561 -6.051 -1.855 1.00 93.19 102 ILE A CA 1
ATOM 746 C C . ILE A 1 102 ? -2.018 -5.591 -1.981 1.00 93.19 102 ILE A C 1
ATOM 748 O O . ILE A 1 102 ? -2.566 -5.004 -1.052 1.00 93.19 102 ILE A O 1
ATOM 752 N N . GLU A 1 103 ? -2.680 -5.918 -3.090 1.00 94.12 103 GLU A N 1
ATOM 753 C CA . GLU A 1 103 ? -4.117 -5.667 -3.269 1.00 94.12 103 GLU A CA 1
ATOM 754 C C . GLU A 1 103 ? -4.970 -6.459 -2.260 1.00 94.12 103 GLU A C 1
ATOM 756 O O . GLU A 1 103 ? -5.905 -5.932 -1.649 1.00 94.12 103 GLU A O 1
ATOM 761 N N . GLY A 1 104 ? -4.611 -7.722 -2.037 1.00 93.31 104 GLY A N 1
ATOM 762 C CA . GLY A 1 104 ? -5.232 -8.593 -1.051 1.00 93.31 104 GLY A CA 1
ATOM 763 C C . GLY A 1 104 ? -5.140 -8.001 0.349 1.00 93.31 104 GLY A C 1
ATOM 764 O O . GLY A 1 104 ? -6.132 -7.996 1.073 1.00 93.31 104 GLY A O 1
ATOM 765 N N . MET A 1 105 ? -4.001 -7.410 0.715 1.00 89.75 105 MET A N 1
ATOM 766 C CA . MET A 1 105 ? -3.860 -6.704 1.988 1.00 89.75 105 MET A CA 1
ATOM 767 C C . MET A 1 105 ? -4.840 -5.539 2.132 1.00 89.75 105 MET A C 1
ATOM 769 O O . MET A 1 105 ? -5.488 -5.402 3.167 1.00 89.75 105 MET A O 1
ATOM 773 N N . LEU A 1 106 ? -4.982 -4.711 1.098 1.00 91.88 106 LEU A N 1
ATOM 774 C CA . LEU A 1 106 ? -5.924 -3.588 1.120 1.00 91.88 106 LEU A CA 1
ATOM 775 C C . LEU A 1 106 ? -7.371 -4.084 1.273 1.00 91.88 106 LEU A C 1
ATOM 777 O O . LEU A 1 106 ? -8.164 -3.490 2.001 1.00 91.88 106 LEU A O 1
ATOM 781 N N . SER A 1 107 ? -7.684 -5.242 0.692 1.00 91.88 107 SER A N 1
ATOM 782 C CA . SER A 1 107 ? -8.974 -5.914 0.881 1.00 91.88 107 SER A CA 1
ATOM 783 C C . SER A 1 107 ? -9.146 -6.472 2.303 1.00 91.88 107 SER A C 1
ATOM 785 O O . SER A 1 107 ? -10.236 -6.438 2.875 1.00 91.88 107 SER A O 1
ATOM 787 N N . VAL A 1 108 ? -8.072 -6.977 2.917 1.00 91.38 108 VAL A N 1
ATOM 788 C CA . VAL A 1 1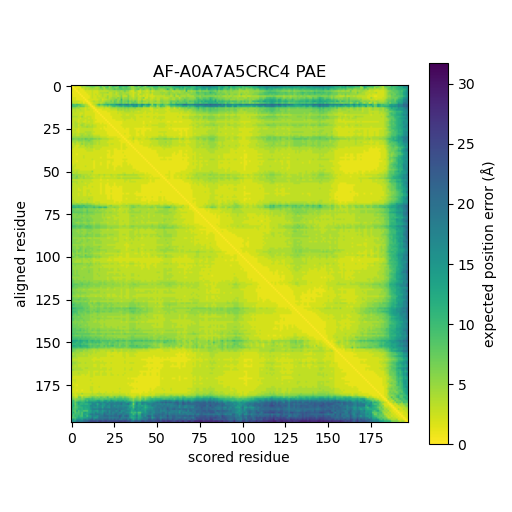08 ? -8.068 -7.445 4.313 1.00 91.38 108 VAL A CA 1
ATOM 789 C C . V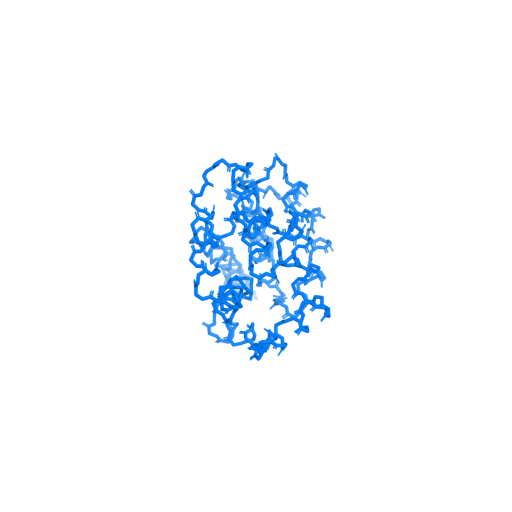AL A 1 108 ? -8.250 -6.279 5.290 1.00 91.38 108 VAL A C 1
ATOM 791 O O . VAL A 1 108 ? -8.971 -6.431 6.274 1.00 91.38 108 VAL A O 1
ATOM 794 N N . ILE A 1 109 ? -7.710 -5.099 4.982 1.00 90.12 109 ILE A N 1
ATOM 795 C CA . ILE A 1 109 ? -7.977 -3.856 5.717 1.00 90.12 109 ILE A CA 1
ATOM 796 C C . ILE A 1 109 ? -9.475 -3.518 5.721 1.00 90.12 109 ILE A C 1
ATOM 798 O O . ILE A 1 109 ? -10.032 -3.242 6.783 1.00 90.12 109 ILE A O 1
ATOM 802 N N . GLU A 1 110 ? -10.158 -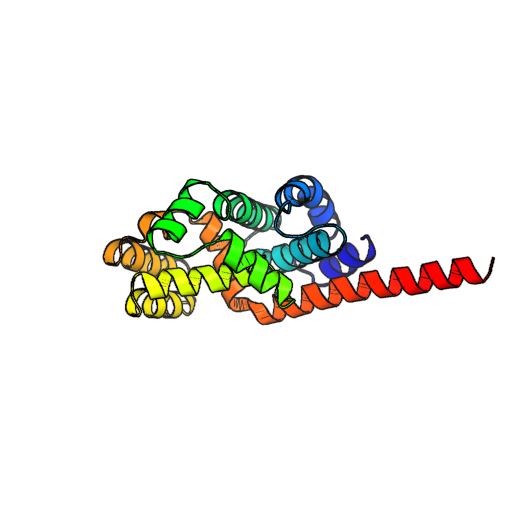3.590 4.574 1.00 91.81 110 GLU A N 1
ATOM 803 C CA . GLU A 1 110 ? -11.610 -3.357 4.537 1.00 91.81 110 GLU A CA 1
ATOM 804 C C . GLU A 1 110 ? -12.378 -4.374 5.391 1.00 91.81 110 GLU A C 1
ATOM 806 O O . GLU A 1 110 ? -13.298 -4.002 6.123 1.00 91.81 110 GLU A O 1
ATOM 811 N N . ARG A 1 111 ? -11.974 -5.651 5.348 1.00 91.19 111 ARG A N 1
ATOM 812 C CA . ARG A 1 111 ? -12.562 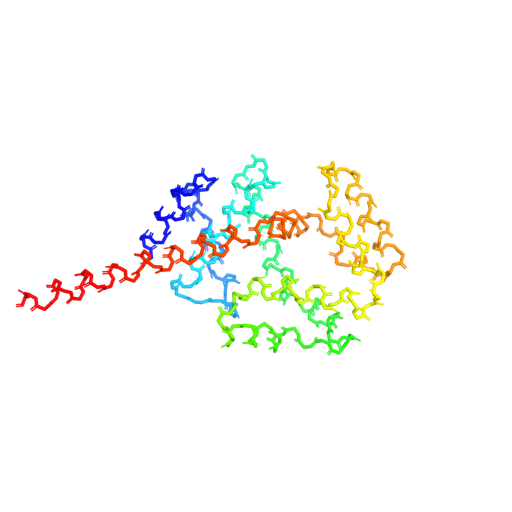-6.707 6.188 1.00 91.19 111 ARG A CA 1
ATOM 813 C C . ARG A 1 111 ? -12.343 -6.443 7.675 1.00 91.19 111 ARG A C 1
ATOM 815 O O . ARG A 1 111 ? -13.273 -6.630 8.453 1.00 91.19 111 ARG A O 1
ATOM 822 N N . TYR A 1 112 ? -11.152 -5.991 8.062 1.00 91.44 112 TYR A N 1
ATOM 823 C CA . TYR A 1 112 ? -10.828 -5.622 9.441 1.00 91.44 112 TYR A CA 1
ATOM 824 C C . TYR A 1 112 ? -11.689 -4.465 9.936 1.00 91.44 112 TYR A C 1
ATOM 826 O O . TYR A 1 112 ? -12.294 -4.565 11.002 1.00 91.44 112 TYR A O 1
ATOM 834 N N . LEU A 1 113 ? -11.817 -3.405 9.135 1.00 93.44 113 LEU A N 1
ATOM 835 C CA . LEU A 1 113 ? -12.686 -2.276 9.463 1.00 93.44 113 LEU A CA 1
ATOM 836 C C . LEU A 1 113 ? -14.139 -2.724 9.619 1.00 93.44 113 LEU A C 1
ATOM 838 O O . LEU A 1 113 ? -14.764 -2.382 10.614 1.00 93.44 113 LEU A O 1
ATOM 842 N N . ASN A 1 114 ? -14.649 -3.545 8.699 1.00 94.19 114 ASN A N 1
ATOM 843 C CA . ASN A 1 114 ? -16.013 -4.065 8.780 1.00 94.19 114 ASN A CA 1
ATOM 844 C C . ASN A 1 114 ? -16.242 -4.948 10.016 1.00 94.19 114 ASN A C 1
ATOM 846 O O . ASN A 1 114 ? -17.297 -4.870 10.636 1.00 94.19 114 ASN A O 1
ATOM 850 N N . ALA A 1 115 ? -15.259 -5.782 10.373 1.00 92.69 115 ALA A N 1
ATOM 851 C CA . ALA A 1 115 ? -15.313 -6.634 11.559 1.00 92.69 115 ALA A CA 1
ATOM 852 C C . ALA A 1 115 ? -15.274 -5.820 12.861 1.00 92.69 115 ALA A C 1
ATOM 854 O O . ALA A 1 115 ? -15.897 -6.214 13.844 1.00 92.69 115 ALA A O 1
ATOM 855 N N . LYS A 1 116 ? -14.574 -4.676 12.869 1.00 92.06 116 LYS A N 1
ATOM 856 C CA . LYS A 1 116 ? -14.641 -3.706 13.970 1.00 92.06 116 LYS A CA 1
ATOM 857 C C . LYS A 1 116 ? -16.011 -3.035 14.040 1.00 92.06 116 LYS A C 1
ATOM 859 O O . LYS A 1 116 ? -16.584 -2.962 15.122 1.00 92.06 116 LYS A O 1
ATOM 864 N N . SER A 1 117 ? -16.517 -2.536 12.913 1.00 95.19 117 SER A N 1
ATOM 865 C CA . SER A 1 117 ? -17.882 -2.019 12.766 1.00 95.19 117 SER A CA 1
ATOM 866 C C . SER A 1 117 ? -18.175 -1.673 11.291 1.00 95.19 117 SER A C 1
ATOM 868 O O . SER A 1 117 ? -17.320 -1.096 10.609 1.00 95.19 117 SER A O 1
ATOM 870 N N . PRO A 1 118 ? -19.388 -1.941 10.771 1.00 96.12 118 PRO A N 1
ATOM 871 C CA . PRO A 1 118 ? -19.791 -1.476 9.441 1.00 96.12 118 PRO A CA 1
ATOM 872 C C . PRO A 1 118 ? -19.669 0.048 9.271 1.00 96.12 118 PRO A C 1
ATOM 874 O O . PRO A 1 118 ? -19.266 0.535 8.211 1.00 96.12 118 PRO A O 1
ATOM 877 N N . GLU A 1 119 ? -19.950 0.810 10.330 1.00 97.12 119 GLU A N 1
ATOM 878 C CA . GLU A 1 119 ? -19.785 2.264 10.382 1.00 97.12 119 GLU A CA 1
ATOM 879 C C . GLU A 1 119 ? -18.310 2.673 10.284 1.00 97.12 119 GLU A C 1
ATOM 881 O O . GLU A 1 119 ? -18.000 3.673 9.634 1.00 97.12 119 GLU A O 1
ATOM 886 N N . ALA A 1 120 ? -17.389 1.887 10.852 1.00 95.94 120 ALA A N 1
ATOM 887 C CA . ALA A 1 120 ? -15.955 2.124 10.714 1.00 95.94 120 ALA A CA 1
ATOM 888 C C . ALA A 1 120 ? -15.504 2.012 9.247 1.00 95.94 120 ALA A C 1
ATOM 890 O O . ALA A 1 120 ? -14.805 2.893 8.737 1.00 95.94 120 ALA A O 1
ATOM 891 N N . LEU A 1 121 ? -15.958 0.976 8.531 1.00 95.94 121 LEU A N 1
ATOM 892 C CA . LEU A 1 121 ? -15.682 0.828 7.098 1.00 95.94 121 LEU A CA 1
ATOM 893 C C . LEU A 1 121 ? -16.325 1.955 6.273 1.00 95.94 121 LEU A C 1
ATOM 895 O O . LEU A 1 121 ? -15.682 2.517 5.382 1.00 95.94 121 LEU A O 1
ATOM 899 N N . ALA A 1 122 ? -17.579 2.307 6.560 1.00 96.81 122 ALA A N 1
ATOM 900 C CA . ALA A 1 122 ? -18.280 3.379 5.855 1.00 96.81 122 ALA A CA 1
ATOM 901 C C . ALA A 1 122 ? -17.603 4.745 6.069 1.00 96.81 122 ALA A C 1
ATOM 903 O O . ALA A 1 122 ? -17.417 5.509 5.114 1.00 96.81 122 ALA A O 1
ATOM 904 N N . GLY A 1 123 ? -17.181 5.030 7.303 1.00 96.12 123 GLY A N 1
ATOM 905 C CA . GLY A 1 123 ? -16.435 6.230 7.665 1.00 96.12 123 GLY A CA 1
ATOM 906 C C . GLY A 1 123 ? -15.076 6.290 6.974 1.00 96.12 123 GLY A C 1
ATOM 907 O O . GLY A 1 123 ? -14.735 7.320 6.395 1.00 96.12 123 GLY A O 1
ATOM 908 N N . PHE A 1 124 ? -14.350 5.170 6.916 1.00 94.88 124 PHE A N 1
ATOM 909 C CA . PHE A 1 124 ? -13.096 5.072 6.168 1.00 94.88 124 PHE A CA 1
ATOM 910 C C . PHE A 1 124 ? -13.296 5.369 4.676 1.00 94.88 124 PHE A C 1
ATOM 912 O O . PHE A 1 124 ? -12.627 6.241 4.121 1.00 94.88 124 PHE A O 1
ATOM 919 N N . LYS A 1 125 ? -14.273 4.718 4.029 1.00 94.00 125 LYS A N 1
ATOM 920 C CA . LYS A 1 125 ? -14.605 4.959 2.612 1.00 94.00 125 LYS A CA 1
ATOM 921 C C . LYS A 1 125 ? -15.016 6.406 2.350 1.00 94.00 125 LYS A C 1
ATOM 923 O O . LYS A 1 125 ? -14.724 6.941 1.283 1.00 94.00 125 LYS A O 1
ATOM 928 N N . SER A 1 126 ? -15.681 7.044 3.308 1.00 95.44 126 SER A N 1
ATOM 929 C CA . SER A 1 126 ? -16.063 8.455 3.218 1.00 95.44 126 SER A CA 1
ATOM 930 C C . SER A 1 126 ? -14.852 9.376 3.355 1.00 95.44 126 SER A C 1
ATOM 932 O O . SER A 1 126 ? -14.671 10.258 2.519 1.00 95.44 126 SER A O 1
ATOM 934 N N . ALA A 1 127 ? -13.974 9.125 4.330 1.00 94.12 127 ALA A N 1
ATOM 935 C CA . ALA A 1 127 ? -12.735 9.879 4.511 1.00 94.12 127 ALA A CA 1
ATOM 936 C C . ALA A 1 127 ? -11.827 9.788 3.274 1.00 94.12 127 ALA A C 1
ATOM 938 O O . ALA A 1 127 ? -11.274 10.788 2.827 1.00 94.12 127 ALA A O 1
ATOM 939 N N . MET A 1 128 ? -11.747 8.614 2.645 1.00 90.31 128 MET A N 1
ATOM 940 C CA . MET A 1 128 ? -10.967 8.401 1.423 1.0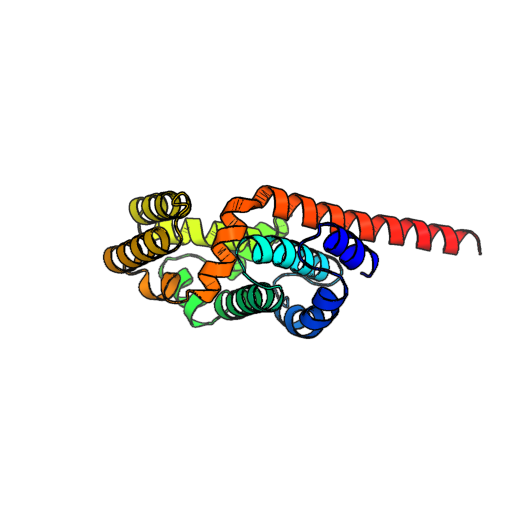0 90.31 128 MET A CA 1
ATOM 941 C C . MET A 1 128 ? -11.451 9.211 0.207 1.00 90.31 128 MET A C 1
ATOM 943 O O . MET A 1 128 ? -10.670 9.426 -0.717 1.00 90.31 128 MET A O 1
ATOM 947 N N . LYS A 1 129 ? -12.700 9.700 0.207 1.00 91.06 129 LYS A N 1
ATOM 948 C CA . LYS A 1 129 ? -13.242 10.586 -0.843 1.00 91.06 129 LYS A CA 1
ATOM 949 C C . LYS A 1 129 ? -12.894 12.062 -0.627 1.00 91.06 129 LYS A C 1
ATOM 951 O O . LYS A 1 129 ? -13.116 12.877 -1.525 1.00 91.06 129 LYS A O 1
ATOM 956 N N . ILE A 1 130 ? -12.383 12.427 0.550 1.00 92.69 130 ILE A N 1
ATOM 957 C CA . ILE A 1 130 ? -12.002 13.803 0.865 1.00 92.69 130 ILE A CA 1
ATOM 958 C C . ILE A 1 130 ? -10.726 14.143 0.087 1.00 92.69 130 ILE A C 1
ATOM 960 O O . ILE A 1 130 ? -9.694 13.496 0.246 1.00 92.69 130 ILE A O 1
ATOM 964 N N . LYS A 1 131 ? -10.810 15.173 -0.766 1.00 88.75 131 LYS A N 1
ATOM 965 C CA . LYS A 1 131 ? -9.688 15.624 -1.606 1.00 88.75 131 LYS A CA 1
ATOM 966 C C . LYS A 1 131 ? -8.627 16.406 -0.833 1.00 88.75 131 LYS A C 1
ATOM 968 O O . LYS A 1 131 ? -7.472 16.391 -1.227 1.00 88.75 131 LYS A O 1
ATOM 973 N N . ASN A 1 132 ? -9.031 17.133 0.208 1.00 92.06 132 ASN A N 1
ATOM 974 C CA . ASN A 1 132 ? -8.107 17.898 1.037 1.00 92.06 132 ASN A CA 1
ATOM 975 C C . ASN A 1 132 ? -7.414 16.965 2.039 1.00 92.06 132 ASN A C 1
ATOM 977 O O . ASN A 1 132 ? -8.083 16.271 2.805 1.00 92.06 132 ASN A O 1
ATOM 981 N N . ASP A 1 133 ? -6.085 16.969 2.033 1.00 86.12 133 ASP A N 1
ATOM 982 C CA . ASP A 1 133 ? -5.285 16.049 2.841 1.00 86.12 133 ASP A CA 1
ATOM 983 C C . ASP A 1 133 ? -5.500 16.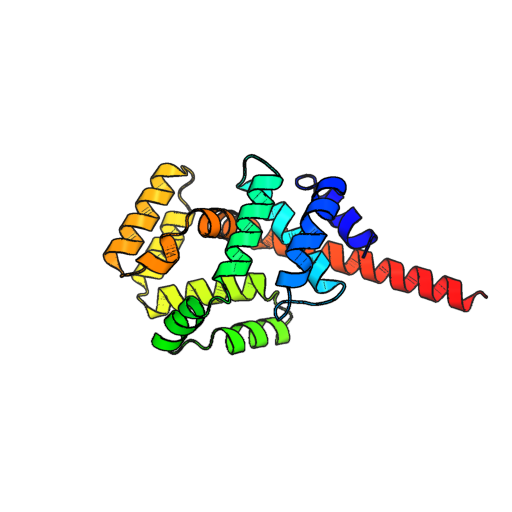249 4.339 1.00 86.12 133 ASP A C 1
ATOM 985 O O . ASP A 1 133 ? -5.780 15.280 5.037 1.00 86.12 133 ASP A O 1
ATOM 989 N N . THR A 1 134 ? -5.481 17.495 4.814 1.00 90.75 134 THR A N 1
ATOM 990 C CA . THR A 1 134 ? -5.684 17.829 6.230 1.00 90.75 134 THR A CA 1
ATOM 991 C C . THR A 1 134 ? -7.062 17.393 6.728 1.00 90.75 134 THR A C 1
ATOM 993 O O . THR A 1 134 ? -7.161 16.675 7.717 1.00 90.75 134 THR A O 1
ATOM 996 N N . ALA A 1 135 ? -8.132 17.733 6.006 1.00 95.06 135 ALA A N 1
ATOM 997 C CA . ALA A 1 135 ? -9.493 17.353 6.386 1.00 95.06 135 ALA A CA 1
ATOM 998 C C . ALA A 1 135 ? -9.694 15.827 6.377 1.00 95.06 135 ALA A C 1
ATOM 1000 O O . ALA A 1 135 ? -10.450 15.272 7.176 1.00 95.06 135 ALA A O 1
ATOM 1001 N N . ARG A 1 136 ? -9.009 15.123 5.471 1.00 92.00 136 ARG A N 1
ATOM 1002 C CA . ARG A 1 136 ? -9.004 13.660 5.431 1.00 92.00 136 ARG A CA 1
ATOM 1003 C C . ARG A 1 136 ? -8.260 13.060 6.622 1.00 92.00 136 ARG A C 1
ATOM 1005 O O . ARG A 1 136 ? -8.751 12.088 7.194 1.00 92.00 136 ARG A O 1
ATOM 1012 N N . ASP A 1 137 ? -7.103 13.612 6.982 1.00 90.19 137 ASP A N 1
ATOM 1013 C CA . ASP A 1 137 ? -6.321 13.195 8.154 1.00 90.19 137 ASP A CA 1
ATOM 1014 C C . ASP A 1 137 ? -7.152 13.334 9.426 1.00 90.19 137 ASP A C 1
ATOM 1016 O O . ASP A 1 137 ? -7.271 12.379 10.192 1.00 90.19 137 ASP A O 1
ATOM 1020 N N . GLU A 1 138 ? -7.802 14.483 9.604 1.00 93.75 138 GLU A N 1
ATOM 1021 C CA . GLU A 1 138 ? -8.697 14.754 10.730 1.00 93.75 138 GLU A CA 1
ATOM 1022 C C . GLU A 1 138 ? -9.865 13.760 10.779 1.00 93.75 138 GLU A C 1
ATOM 1024 O O . GLU A 1 138 ? -10.168 13.206 11.839 1.00 93.75 138 GLU A O 1
ATOM 1029 N N . ALA A 1 139 ? -10.489 13.463 9.633 1.00 94.88 139 ALA A N 1
ATOM 1030 C CA . ALA A 1 139 ? -11.567 12.480 9.554 1.00 94.88 139 ALA A CA 1
ATOM 1031 C C . ALA A 1 139 ? -11.098 11.066 9.943 1.00 94.88 139 ALA A C 1
ATOM 1033 O O . ALA A 1 139 ? -11.801 10.358 10.667 1.00 94.88 139 ALA A O 1
ATOM 1034 N N . LEU A 1 140 ? -9.905 10.655 9.502 1.00 93.31 140 LEU A N 1
ATOM 1035 C CA . LEU A 1 140 ? -9.324 9.356 9.853 1.00 93.31 140 LEU A CA 1
ATOM 1036 C C . LEU A 1 140 ? -8.916 9.286 11.328 1.00 93.31 140 LEU A C 1
ATOM 1038 O O . LEU A 1 140 ? -9.125 8.253 11.960 1.00 93.31 140 LEU A O 1
ATOM 1042 N N . GLN A 1 141 ? -8.402 10.372 11.906 1.00 93.00 141 GLN A N 1
ATOM 1043 C CA . GLN A 1 141 ? -8.097 10.449 13.338 1.00 93.00 141 GLN A CA 1
ATOM 1044 C C . GLN A 1 141 ? -9.367 10.387 14.194 1.00 93.00 141 GLN A C 1
ATOM 1046 O O . GLN A 1 141 ? -9.412 9.659 15.189 1.00 93.00 141 GLN A O 1
ATOM 1051 N N . ALA A 1 142 ? -10.427 11.094 13.793 1.00 94.88 142 ALA A N 1
ATOM 1052 C CA . ALA A 1 142 ? -11.727 11.019 14.454 1.00 94.88 142 ALA A CA 1
ATOM 1053 C C . ALA A 1 142 ? -12.305 9.597 14.384 1.00 94.88 142 ALA A C 1
ATOM 1055 O O . ALA A 1 142 ? -12.764 9.058 15.393 1.00 94.88 142 ALA A O 1
ATOM 1056 N N . LEU A 1 143 ? -12.209 8.951 13.218 1.00 94.69 143 LEU A N 1
ATOM 1057 C CA . LEU A 1 143 ? -12.591 7.553 13.037 1.00 94.69 143 LEU A CA 1
ATOM 1058 C C . LEU A 1 143 ? -11.779 6.626 13.954 1.00 94.69 143 LEU A C 1
ATOM 1060 O O . LEU A 1 143 ? -12.348 5.765 14.626 1.00 94.69 143 LEU A O 1
ATOM 1064 N N . ALA A 1 144 ? -10.463 6.840 14.033 1.00 92.69 144 ALA A N 1
ATOM 1065 C CA . ALA A 1 144 ? -9.572 6.072 14.894 1.00 92.69 144 ALA A CA 1
ATOM 1066 C C . ALA A 1 144 ? -9.987 6.147 16.362 1.00 92.69 144 ALA A C 1
ATOM 1068 O O . ALA A 1 144 ? -10.078 5.120 17.035 1.00 92.69 144 ALA A O 1
ATOM 1069 N N . LYS A 1 145 ? -10.285 7.359 16.836 1.00 94.06 145 LYS A N 1
ATOM 1070 C CA . LYS A 1 145 ? -10.725 7.614 18.207 1.00 94.06 145 LYS A CA 1
ATOM 1071 C C . LYS A 1 145 ? -12.073 6.958 18.511 1.00 94.06 145 LYS A C 1
ATOM 1073 O O . LYS A 1 145 ? -12.226 6.368 19.575 1.00 94.06 145 LYS A O 1
ATOM 1078 N N . ASN A 1 146 ? -13.026 7.038 17.585 1.00 95.06 146 ASN A N 1
ATOM 1079 C CA . ASN A 1 146 ? -14.390 6.553 17.804 1.00 95.06 146 ASN A CA 1
ATOM 1080 C C . ASN A 1 146 ? -14.494 5.021 17.811 1.00 95.06 146 ASN A C 1
ATOM 1082 O O . ASN A 1 146 ? -15.335 4.477 18.520 1.00 95.06 146 ASN A O 1
ATOM 1086 N N . PHE A 1 147 ? -13.642 4.332 17.047 1.00 93.44 147 PHE A N 1
ATOM 1087 C CA . PHE A 1 147 ? -13.712 2.876 16.863 1.00 93.44 147 PHE A CA 1
ATOM 1088 C C . PHE A 1 147 ? -12.508 2.112 17.434 1.00 93.44 147 PHE A C 1
ATOM 1090 O O . PHE A 1 147 ? -12.388 0.904 17.227 1.00 93.44 147 PHE A O 1
ATOM 1097 N N . GLY A 1 148 ? -11.597 2.792 18.138 1.00 90.56 148 GLY A N 1
ATOM 1098 C CA . GLY A 1 148 ? -10.393 2.166 18.692 1.00 90.56 148 GLY A CA 1
ATOM 1099 C C . GLY A 1 148 ? -9.438 1.645 17.611 1.00 90.56 148 GLY A C 1
ATOM 1100 O O . GLY A 1 148 ? -8.857 0.574 17.761 1.00 90.56 148 GLY A O 1
ATOM 1101 N N . LEU A 1 149 ? -9.288 2.386 16.509 1.00 87.62 149 LEU A N 1
ATOM 1102 C CA . LEU A 1 149 ? -8.402 2.047 15.381 1.00 87.62 149 LEU A CA 1
ATOM 1103 C C . LEU A 1 149 ? -7.084 2.832 15.439 1.00 87.62 149 LEU A C 1
ATOM 1105 O O . LEU A 1 149 ? -6.454 3.057 14.406 1.00 87.62 149 LEU A O 1
ATOM 1109 N N . GLY A 1 150 ? -6.691 3.276 16.639 1.00 83.56 150 GLY A N 1
ATOM 1110 C CA . GLY A 1 150 ? -5.494 4.086 16.869 1.00 83.56 150 GLY A CA 1
ATOM 1111 C C . GLY A 1 150 ? -4.268 3.485 16.193 1.00 83.56 150 GLY A C 1
ATOM 1112 O O . GLY A 1 150 ? -3.660 4.136 15.358 1.00 83.56 150 GLY A O 1
ATOM 1113 N N . ASP A 1 151 ? -3.990 2.207 16.436 1.00 79.88 151 ASP A N 1
ATOM 1114 C CA . ASP A 1 151 ? -2.814 1.534 15.872 1.00 79.88 151 ASP A CA 1
ATOM 1115 C C . ASP A 1 151 ? -2.834 1.415 14.339 1.00 79.88 151 ASP A C 1
ATOM 1117 O O . ASP A 1 151 ? -1.782 1.350 13.707 1.00 79.88 151 ASP A O 1
ATOM 1121 N N . MET A 1 152 ? -4.022 1.403 13.727 1.00 80.19 152 MET A N 1
ATOM 1122 C CA . MET A 1 152 ? -4.181 1.273 12.278 1.00 80.19 152 MET A CA 1
ATOM 1123 C C . MET A 1 152 ? -3.983 2.610 11.551 1.00 80.19 152 MET A C 1
ATOM 1125 O O . MET A 1 152 ? -3.443 2.633 10.447 1.00 80.19 152 MET A O 1
ATOM 1129 N N . PHE A 1 153 ? -4.416 3.719 12.156 1.00 83.75 153 PHE A N 1
ATOM 1130 C CA . PHE A 1 153 ? -4.363 5.054 11.547 1.00 83.75 153 PHE A CA 1
ATOM 1131 C C . PHE A 1 153 ? -3.311 5.986 12.165 1.00 83.75 153 PHE A C 1
ATOM 1133 O O . PHE A 1 153 ? -3.160 7.112 11.696 1.00 83.75 153 PHE A O 1
ATOM 1140 N N . ALA A 1 154 ? -2.570 5.538 13.183 1.00 82.69 154 ALA A N 1
ATOM 1141 C CA . ALA A 1 154 ? -1.508 6.322 13.815 1.00 82.69 154 ALA A CA 1
ATOM 1142 C C . ALA A 1 154 ? -0.304 6.555 12.893 1.00 82.69 154 ALA A C 1
ATOM 1144 O O . ALA A 1 154 ? 0.373 7.574 13.015 1.00 82.69 154 ALA A O 1
ATOM 1145 N N . ASP A 1 155 ? -0.020 5.624 11.979 1.00 88.62 155 ASP A N 1
ATOM 1146 C CA . ASP A 1 155 ? 1.126 5.732 11.079 1.00 88.62 155 ASP A CA 1
ATOM 1147 C C . ASP A 1 155 ? 0.739 6.462 9.784 1.00 88.62 155 ASP A C 1
ATOM 1149 O O . ASP A 1 155 ? 0.189 5.890 8.836 1.00 88.62 155 ASP A O 1
ATOM 1153 N N . MET A 1 156 ? 1.039 7.762 9.744 1.00 88.31 156 MET A N 1
ATOM 1154 C CA . MET A 1 156 ? 0.762 8.601 8.578 1.00 88.31 156 MET A CA 1
ATOM 1155 C C . MET A 1 156 ? 1.546 8.168 7.332 1.00 88.31 156 MET A C 1
ATOM 1157 O O . MET A 1 156 ? 1.050 8.370 6.226 1.00 88.31 156 MET A O 1
ATOM 1161 N N . GLN A 1 157 ? 2.721 7.544 7.470 1.00 92.19 157 GLN A N 1
ATOM 1162 C CA . GLN A 1 157 ? 3.528 7.098 6.325 1.00 92.19 157 GLN A CA 1
ATOM 1163 C C . GLN A 1 157 ? 2.927 5.844 5.684 1.00 92.19 157 GLN A C 1
ATOM 1165 O O . GLN A 1 157 ? 2.875 5.728 4.458 1.00 92.19 157 GLN A O 1
ATOM 1170 N N . VAL A 1 158 ? 2.389 4.937 6.503 1.00 92.00 158 VAL A N 1
ATOM 1171 C CA . VAL A 1 158 ? 1.582 3.806 6.021 1.00 92.00 158 VAL A CA 1
ATOM 1172 C C . VAL A 1 158 ? 0.338 4.316 5.296 1.00 92.00 158 VAL A C 1
ATOM 1174 O O . VAL A 1 158 ? 0.040 3.867 4.186 1.00 92.00 158 VAL A O 1
ATOM 1177 N N . MET A 1 159 ? -0.362 5.302 5.865 1.00 90.62 159 MET A N 1
ATOM 1178 C CA . MET A 1 159 ? -1.529 5.901 5.212 1.00 90.62 159 MET A CA 1
ATOM 1179 C C . MET A 1 159 ? -1.172 6.646 3.923 1.00 90.62 159 MET A C 1
ATOM 1181 O O . MET A 1 159 ? -1.938 6.579 2.961 1.00 90.62 159 MET A O 1
ATOM 1185 N N . ALA A 1 160 ? -0.009 7.293 3.858 1.00 92.75 160 ALA A N 1
ATOM 1186 C CA . ALA A 1 160 ? 0.493 7.940 2.650 1.00 92.75 160 ALA A CA 1
ATOM 1187 C C . ALA A 1 160 ? 0.754 6.940 1.507 1.00 92.75 160 ALA A C 1
ATOM 1189 O O . ALA A 1 160 ? 0.649 7.315 0.343 1.00 92.75 160 ALA A O 1
ATOM 1190 N N . PHE A 1 161 ? 1.002 5.660 1.814 1.00 95.38 161 PHE A N 1
ATOM 1191 C CA . PHE A 1 161 ? 1.026 4.585 0.817 1.00 95.38 161 PHE A CA 1
ATOM 1192 C C . PHE A 1 161 ? -0.372 4.031 0.493 1.00 95.38 161 PHE A C 1
ATOM 1194 O O . PHE A 1 161 ? -0.743 3.911 -0.676 1.00 95.38 161 PHE A O 1
ATOM 1201 N N . ILE A 1 162 ? -1.175 3.712 1.515 1.00 93.31 162 ILE A N 1
ATOM 1202 C CA . ILE A 1 162 ? -2.505 3.095 1.345 1.00 93.31 162 ILE A CA 1
ATOM 1203 C C . ILE A 1 162 ? -3.434 3.988 0.516 1.00 93.31 162 ILE A C 1
ATOM 1205 O O . ILE A 1 162 ? -4.199 3.501 -0.317 1.00 93.31 162 ILE A O 1
ATOM 1209 N N . ARG A 1 163 ? -3.376 5.305 0.727 1.00 91.44 163 ARG A N 1
ATOM 1210 C CA . ARG A 1 163 ? -4.289 6.257 0.088 1.00 91.44 163 ARG A CA 1
ATOM 1211 C C . ARG A 1 163 ? -4.237 6.252 -1.437 1.00 91.44 163 ARG A C 1
ATOM 1213 O O . ARG A 1 163 ? -5.285 6.020 -2.043 1.00 91.44 163 ARG A O 1
ATOM 1220 N N . PRO A 1 164 ? -3.086 6.529 -2.079 1.00 93.56 164 PRO A N 1
ATOM 1221 C CA . PRO A 1 164 ? -3.013 6.513 -3.532 1.00 93.56 164 PRO A CA 1
ATOM 1222 C C . PRO A 1 164 ? -3.302 5.122 -4.100 1.00 93.56 164 PRO A C 1
ATOM 1224 O O . PRO A 1 164 ? -3.924 5.044 -5.156 1.00 93.56 164 PRO A O 1
ATOM 1227 N N . MET A 1 165 ? -2.944 4.045 -3.390 1.00 95.69 165 MET A N 1
ATOM 1228 C CA . MET A 1 165 ? -3.268 2.677 -3.803 1.00 95.69 165 MET A CA 1
ATOM 1229 C C . MET A 1 165 ? -4.776 2.434 -3.895 1.00 95.69 165 MET A C 1
ATOM 1231 O O . MET A 1 165 ? -5.255 1.947 -4.914 1.00 95.69 165 MET A O 1
ATOM 1235 N N . LEU A 1 166 ? -5.544 2.827 -2.875 1.00 91.94 166 LEU A N 1
ATOM 1236 C CA . LEU A 1 166 ? -7.005 2.699 -2.900 1.00 91.94 166 LEU A CA 1
ATOM 1237 C C . LEU A 1 166 ? -7.648 3.564 -3.989 1.00 91.94 166 LEU A C 1
ATOM 1239 O O . LEU A 1 166 ? -8.598 3.132 -4.636 1.00 91.94 166 LEU A O 1
ATOM 1243 N N . ALA A 1 167 ? -7.131 4.774 -4.205 1.00 91.00 167 ALA A N 1
ATOM 1244 C CA . ALA A 1 167 ? -7.665 5.690 -5.209 1.00 91.00 167 ALA A CA 1
ATOM 1245 C C . ALA A 1 167 ? -7.334 5.279 -6.656 1.00 91.00 167 ALA A C 1
ATOM 1247 O O . ALA A 1 167 ? -8.023 5.707 -7.577 1.00 91.00 167 ALA A O 1
ATOM 1248 N N . ASN A 1 168 ? -6.287 4.473 -6.866 1.00 94.62 168 ASN A N 1
ATOM 1249 C CA . ASN A 1 168 ? -5.753 4.151 -8.192 1.00 94.62 168 ASN A CA 1
ATOM 1250 C C . ASN A 1 168 ? -5.548 2.638 -8.393 1.00 94.62 168 ASN A C 1
ATOM 1252 O O . ASN A 1 168 ? -4.622 2.227 -9.094 1.00 94.62 168 ASN A O 1
ATOM 1256 N N . MET A 1 169 ? -6.398 1.801 -7.789 1.00 94.62 169 MET A N 1
ATOM 1257 C CA . MET A 1 169 ? -6.238 0.341 -7.824 1.00 94.62 169 MET A CA 1
ATOM 1258 C C . MET A 1 169 ? -6.274 -0.235 -9.248 1.00 94.62 169 MET A C 1
ATOM 1260 O O . MET A 1 169 ? -5.522 -1.153 -9.564 1.00 94.62 169 MET A O 1
ATOM 1264 N N . ASP A 1 170 ? -7.105 0.315 -10.132 1.00 95.69 170 ASP A N 1
ATOM 1265 C CA . ASP A 1 170 ? -7.171 -0.157 -11.520 1.00 95.69 170 ASP A CA 1
ATOM 1266 C C . ASP A 1 170 ? -5.879 0.158 -12.275 1.00 95.69 170 ASP A C 1
ATOM 1268 O O . ASP A 1 170 ? -5.288 -0.732 -12.884 1.00 95.69 170 ASP A O 1
ATOM 1272 N N . ARG A 1 171 ? -5.342 1.374 -12.111 1.00 95.88 171 ARG A N 1
ATOM 1273 C CA . ARG A 1 171 ? -4.035 1.746 -12.666 1.00 95.88 171 ARG A CA 1
ATOM 1274 C C . ARG A 1 171 ? -2.914 0.872 -12.102 1.00 95.88 171 ARG A C 1
ATOM 1276 O O . ARG A 1 171 ? -2.023 0.457 -12.837 1.00 95.88 171 ARG A O 1
ATOM 1283 N N . TYR A 1 172 ? -2.956 0.563 -10.808 1.00 96.75 172 TYR A N 1
ATOM 1284 C CA . TYR A 1 172 ? -2.018 -0.366 -10.182 1.00 96.75 172 TYR A CA 1
ATOM 1285 C C . TYR A 1 172 ? -2.044 -1.745 -10.876 1.00 96.75 172 TYR A C 1
ATOM 1287 O O . TYR A 1 172 ? -0.994 -2.257 -11.281 1.00 96.75 172 TYR A O 1
ATOM 1295 N N . ARG A 1 173 ? -3.240 -2.322 -11.064 1.00 96.38 173 ARG A N 1
ATOM 1296 C CA . ARG A 1 173 ? -3.435 -3.619 -11.736 1.00 96.38 173 ARG A CA 1
ATOM 1297 C C . ARG A 1 173 ? -2.941 -3.585 -13.181 1.00 96.38 173 ARG A C 1
ATOM 1299 O O . ARG A 1 173 ? -2.246 -4.511 -13.602 1.00 96.38 173 ARG A O 1
ATOM 1306 N N . GLU A 1 174 ? -3.254 -2.521 -13.917 1.00 95.88 174 GLU A N 1
ATOM 1307 C CA . GLU A 1 174 ? -2.818 -2.312 -15.302 1.00 95.88 174 GLU A CA 1
ATOM 1308 C C . GLU A 1 174 ? -1.293 -2.283 -15.424 1.00 95.88 174 GLU A C 1
ATOM 1310 O O . GLU A 1 174 ? -0.728 -3.040 -16.220 1.00 95.88 174 GLU A O 1
ATOM 1315 N N . ILE A 1 175 ? -0.615 -1.474 -14.600 1.00 95.25 175 ILE A N 1
ATOM 1316 C CA . ILE A 1 175 ? 0.849 -1.352 -14.617 1.00 95.25 175 ILE A CA 1
ATOM 1317 C C . ILE A 1 175 ? 1.494 -2.695 -14.282 1.00 95.25 175 ILE A C 1
ATOM 1319 O O . ILE A 1 175 ? 2.397 -3.147 -14.989 1.00 95.25 175 ILE A O 1
ATOM 1323 N N . ARG A 1 176 ? 1.009 -3.369 -13.235 1.00 95.38 176 ARG A N 1
ATOM 1324 C CA . ARG A 1 176 ? 1.520 -4.679 -12.822 1.00 95.38 176 ARG A CA 1
ATOM 1325 C C . ARG A 1 176 ? 1.356 -5.726 -13.926 1.00 95.38 176 ARG A C 1
ATOM 1327 O O . ARG A 1 176 ? 2.295 -6.464 -14.221 1.00 95.38 176 ARG A O 1
ATOM 1334 N N . ALA A 1 177 ? 0.180 -5.796 -14.548 1.00 94.44 177 ALA A N 1
ATOM 1335 C CA . ALA A 1 177 ? -0.094 -6.739 -15.630 1.00 94.44 177 ALA A CA 1
ATOM 1336 C C . ALA A 1 177 ? 0.733 -6.428 -16.888 1.00 94.44 177 ALA A C 1
ATOM 1338 O O . ALA A 1 177 ? 1.231 -7.339 -17.549 1.00 94.44 177 ALA A O 1
ATOM 1339 N N . GLY A 1 178 ? 0.904 -5.149 -17.228 1.00 94.31 178 GLY A N 1
ATOM 1340 C CA . GLY A 1 178 ? 1.775 -4.712 -18.317 1.00 94.31 178 GLY A CA 1
ATOM 1341 C C . GLY A 1 178 ? 3.241 -5.076 -18.080 1.00 94.31 178 GLY A C 1
ATOM 1342 O O . GLY A 1 178 ? 3.870 -5.670 -18.955 1.00 94.31 178 GLY A O 1
ATOM 1343 N N . ALA A 1 179 ? 3.742 -4.837 -16.868 1.00 93.00 179 ALA A N 1
ATOM 1344 C CA . ALA A 1 179 ? 5.089 -5.211 -16.454 1.00 93.00 179 ALA A CA 1
ATOM 1345 C C . ALA A 1 179 ? 5.334 -6.722 -16.598 1.00 93.00 179 ALA A C 1
ATOM 1347 O O . ALA A 1 179 ? 6.325 -7.137 -17.200 1.00 93.00 179 ALA A O 1
ATOM 1348 N N . LEU A 1 180 ? 4.417 -7.555 -16.097 1.00 92.19 180 LEU A N 1
ATOM 1349 C CA . LEU A 1 180 ? 4.524 -9.013 -16.214 1.00 92.19 180 LEU A CA 1
ATOM 1350 C C . LEU A 1 180 ? 4.538 -9.479 -17.677 1.00 92.19 180 LEU A C 1
ATOM 1352 O O . LEU A 1 180 ? 5.399 -10.276 -18.047 1.00 92.19 180 LEU A O 1
ATOM 1356 N N . ARG A 1 181 ? 3.666 -8.922 -18.529 1.00 91.69 181 ARG A N 1
ATOM 1357 C CA . ARG A 1 181 ? 3.654 -9.221 -19.974 1.00 91.69 181 ARG A CA 1
ATOM 1358 C C . ARG A 1 181 ? 4.962 -8.836 -20.665 1.00 91.69 181 ARG A C 1
ATOM 1360 O O . ARG A 1 181 ? 5.453 -9.590 -21.502 1.00 91.69 181 ARG A O 1
ATOM 1367 N N . ALA A 1 182 ? 5.555 -7.698 -20.302 1.00 89.06 182 ALA A N 1
ATOM 1368 C CA . ALA A 1 182 ? 6.846 -7.271 -20.844 1.00 89.06 182 ALA A CA 1
ATOM 1369 C C . ALA A 1 182 ? 7.981 -8.254 -20.495 1.00 89.06 182 ALA A C 1
ATOM 1371 O O . ALA A 1 182 ? 8.911 -8.436 -21.281 1.00 89.06 182 ALA A O 1
ATOM 1372 N N . ALA A 1 183 ? 7.896 -8.922 -19.340 1.00 84.88 183 ALA A N 1
ATOM 1373 C CA . ALA A 1 183 ? 8.813 -9.999 -18.971 1.00 84.88 183 ALA A CA 1
ATOM 1374 C C . ALA A 1 183 ? 8.601 -11.282 -19.792 1.00 84.88 183 ALA A C 1
ATOM 1376 O O . ALA A 1 183 ? 9.574 -11.956 -20.113 1.00 84.88 183 ALA A O 1
ATOM 1377 N N . ASP A 1 184 ? 7.361 -11.627 -20.137 1.00 79.38 184 ASP A N 1
ATOM 1378 C CA . ASP A 1 184 ? 7.067 -12.862 -20.876 1.00 79.38 184 ASP A CA 1
ATOM 1379 C C . ASP A 1 184 ? 7.460 -12.766 -22.359 1.00 79.38 184 ASP A C 1
ATOM 1381 O O . ASP A 1 184 ? 7.964 -13.736 -22.928 1.00 79.38 184 ASP A O 1
ATOM 1385 N N . ASN A 1 185 ? 7.336 -11.583 -22.969 1.00 73.56 185 ASN A N 1
ATOM 1386 C CA . ASN A 1 185 ? 7.831 -11.332 -24.330 1.00 73.56 185 ASN A CA 1
ATOM 1387 C C . ASN A 1 185 ? 9.352 -11.550 -24.451 1.00 73.56 185 ASN A C 1
ATOM 1389 O O . ASN A 1 185 ? 9.829 -12.037 -25.474 1.00 73.56 185 ASN A O 1
ATOM 1393 N N . ASP A 1 186 ? 10.103 -11.244 -23.390 1.00 65.62 186 ASP A N 1
ATOM 1394 C CA . ASP A 1 186 ? 11.553 -11.461 -23.297 1.00 65.62 186 ASP A CA 1
ATOM 1395 C C . ASP A 1 186 ? 11.918 -12.951 -23.291 1.00 65.62 186 ASP A C 1
ATOM 1397 O O . ASP A 1 186 ? 12.853 -13.389 -23.962 1.00 65.62 186 ASP A O 1
ATOM 1401 N N . LEU A 1 187 ? 11.142 -13.751 -22.548 1.00 60.97 187 LEU A N 1
ATOM 1402 C CA . LEU A 1 187 ? 11.320 -15.200 -22.472 1.00 60.97 187 LEU A CA 1
ATOM 1403 C C . LEU A 1 187 ? 11.032 -15.862 -23.820 1.00 60.97 187 LEU A C 1
ATOM 1405 O O . LEU A 1 187 ? 11.749 -16.781 -24.210 1.00 60.97 187 LEU A O 1
ATOM 1409 N N . LEU A 1 188 ? 10.015 -15.386 -24.543 1.00 64.38 188 LEU A N 1
ATOM 1410 C CA . LEU A 1 188 ? 9.697 -15.874 -25.885 1.00 64.38 188 LEU A CA 1
ATOM 1411 C C . LEU A 1 188 ? 10.792 -15.518 -26.897 1.00 64.38 188 LEU A C 1
ATOM 1413 O O . LEU A 1 188 ? 11.205 -16.394 -27.655 1.00 64.38 188 LEU A O 1
ATOM 1417 N N . ALA A 1 189 ? 11.298 -14.281 -26.876 1.00 62.12 189 ALA A N 1
ATOM 1418 C CA . ALA A 1 189 ? 12.410 -13.860 -27.729 1.00 62.12 189 ALA A CA 1
ATOM 1419 C C . ALA A 1 189 ? 13.687 -14.669 -27.435 1.00 62.12 189 ALA A C 1
ATOM 1421 O O . ALA A 1 189 ? 14.276 -15.261 -28.337 1.00 62.12 189 ALA A O 1
ATOM 1422 N N . SER A 1 190 ? 14.048 -14.809 -26.157 1.00 62.56 190 SER A N 1
ATOM 1423 C CA . SER A 1 190 ? 15.224 -15.577 -25.728 1.00 62.56 190 SER A CA 1
ATOM 1424 C C . SER A 1 190 ? 15.121 -17.068 -26.076 1.00 62.56 190 SER A C 1
ATOM 1426 O O . SER A 1 190 ? 16.099 -17.681 -26.504 1.00 62.56 190 SER A O 1
ATOM 1428 N N . ALA A 1 191 ? 13.939 -17.674 -25.907 1.00 65.50 191 ALA A N 1
ATOM 1429 C CA . ALA A 1 191 ? 13.702 -19.074 -26.258 1.00 65.50 191 ALA A CA 1
ATOM 1430 C C . ALA A 1 191 ? 13.722 -19.311 -27.777 1.00 65.50 191 ALA A C 1
ATOM 1432 O O . ALA A 1 191 ? 14.128 -20.384 -28.224 1.00 65.50 191 ALA A O 1
ATOM 1433 N N . TYR A 1 192 ? 13.287 -18.332 -28.573 1.00 65.50 192 TYR A N 1
ATOM 1434 C CA . TYR A 1 192 ? 13.382 -18.380 -30.030 1.00 65.50 192 TYR A CA 1
ATOM 1435 C C . TYR A 1 192 ? 14.844 -18.337 -30.497 1.00 65.50 192 TYR A C 1
ATOM 1437 O O . TYR A 1 192 ? 15.263 -19.211 -31.255 1.00 65.50 192 TYR A O 1
ATOM 1445 N N . ASP A 1 193 ? 15.647 -17.417 -29.959 1.00 67.44 193 ASP A N 1
ATOM 1446 C CA . ASP A 1 193 ? 17.075 -17.301 -30.286 1.00 67.44 193 ASP A CA 1
ATOM 1447 C C . ASP A 1 193 ? 17.883 -18.549 -29.896 1.00 67.44 193 ASP A C 1
ATOM 1449 O O . ASP A 1 193 ? 18.836 -18.916 -30.582 1.00 67.44 193 ASP A O 1
ATOM 1453 N N . GLN A 1 194 ? 17.503 -19.236 -28.813 1.00 66.38 194 GLN A N 1
ATOM 1454 C CA . GLN A 1 194 ? 18.117 -20.511 -28.423 1.00 66.38 194 GLN A CA 1
ATOM 1455 C C . GLN A 1 194 ? 17.759 -21.677 -29.354 1.00 66.38 194 GLN A C 1
ATOM 1457 O O . GLN A 1 194 ? 18.552 -22.603 -29.467 1.00 66.38 194 GLN A O 1
ATOM 1462 N N . ARG A 1 195 ? 16.595 -21.655 -30.020 1.00 68.44 195 ARG A N 1
ATOM 1463 C CA . ARG A 1 195 ? 16.176 -22.705 -30.973 1.00 68.44 195 ARG A CA 1
ATOM 1464 C C . ARG A 1 195 ? 16.804 -22.558 -32.359 1.00 68.44 195 ARG A C 1
ATOM 1466 O O . ARG A 1 195 ? 16.743 -23.499 -33.143 1.00 68.44 195 ARG A O 1
ATOM 1473 N N . LEU A 1 196 ? 17.347 -21.383 -32.673 1.00 68.44 196 LEU A N 1
ATOM 1474 C CA . LEU A 1 196 ? 18.008 -21.082 -33.946 1.00 68.44 196 LEU A CA 1
ATOM 1475 C C . LEU A 1 196 ? 19.533 -21.294 -33.917 1.00 68.44 196 LEU A C 1
ATOM 1477 O O . LEU A 1 196 ? 20.187 -21.067 -34.935 1.00 68.44 196 LEU A O 1
ATOM 1481 N N . LYS A 1 197 ? 20.096 -21.702 -32.774 1.00 54.31 197 LYS A N 1
ATOM 1482 C CA . LYS A 1 197 ? 21.502 -22.103 -32.615 1.00 54.31 197 LYS A CA 1
ATOM 1483 C C . LYS A 1 197 ? 21.624 -23.619 -32.605 1.00 54.31 197 LYS A C 1
ATOM 1485 O O . LYS A 1 197 ? 22.652 -24.101 -33.125 1.00 54.31 197 LYS A O 1
#

Secondary structure (DSSP, 8-state):
-HHHHHHHHTTSSS-HHHHHHHHHHHGGGGTTT--HHHHHHHHHHHHHHHHHT-SSHHHHHHHHHHHHHHHT-HHHHHHHHTTT--HHHHHHHHHHTT--HHHHHHHHHHHHHHHH-HHHHHHHHHHTT--SHHHHHHHHHHHHHHHT-HHHHS-HHHHHHHHHHHHTHHHHHHHHHHHHHHHHHHHHHHHHHHHT-

Mean predicted aligned error: 5.01 Å

Solvent-accessible surface area (backbone atoms only — not comparable to full-atom values): 10337 Å² total; per-residue (Å²): 95,70,46,21,46,50,52,35,17,73,71,68,60,39,45,55,72,59,48,60,66,47,44,73,70,47,58,71,64,27,61,95,66,42,58,74,63,57,32,54,18,51,51,39,21,50,37,38,34,14,23,77,59,32,98,39,60,67,53,13,48,50,16,45,51,46,33,59,56,47,72,73,27,69,68,48,48,48,61,37,44,77,70,75,37,60,60,67,61,49,27,51,50,26,42,74,71,72,37,51,40,70,59,30,45,57,53,49,50,50,52,51,31,38,72,75,30,63,64,51,33,51,50,49,60,52,30,71,68,45,84,52,66,66,65,22,51,53,45,46,52,52,50,14,69,76,70,73,36,48,87,76,60,67,46,60,47,36,46,47,26,52,51,29,41,70,77,37,48,67,60,33,52,50,44,26,53,51,11,50,52,44,37,51,56,50,52,53,52,54,54,50,60,62,73,76,107

Sequence (197 aa):
VQNIMAYAGDQGSFEIPDQVKWMQSLAPMMAGIASGKEAVAEIGASLQIAKIGAGSTDEAANNFKNFLTKIFARDTQKQFADLGIDLQGSIASYKAAGISPIEGMLSVIERYLNAKSPEALAGFKSAMKIKNDTARDEALQALAKNFGLGDMFADMQVMAFIRPMLANMDRYREIRAGALRAADNDLLASAYDQRLK

Radius of gyration: 17.89 Å; Cα contacts (8 Å, |Δi|>4): 216; chains: 1; bounding box: 41×41×53 Å

InterPro domains:
  IPR010090 Phage tail tape measure protein [PF10145] (1-111)

pLDDT: mean 89.58, std 8.06, range [54.31, 97.62]

Nearest PDB structures (foldseek):
  3k9v-assembly1_A  TM=2.264E-01  e=6.988E+00  Rattus norvegicus
  4ilo-assembly1_A  TM=1.962E-01  e=6.663E+00  Chlamydia trachomatis L2/434/Bu

Foldseek 3Di:
DVLLLVLLQVLPQAHSVLLVVLCVVCQVLCVLFDHDLLSSLLLSLLLSLLSVLDPHSVLSSVLVVVLSCQLPDPVNCVLCVVLVHRSSVQLVVCVVVVHGSVVSSLVSVLVSLVSLHVVLSVLLVVLLPDPDPVSSLVSVVVSCVVRVVCVVSVDVSPVSSSNSCVVCVVSSVVSSVSSVVSVVVVVVVVVVVVVVD

Organism: Escherichia coli (NCBI:txid562)